Protein AF-A0A923ZAQ1-F1 (afdb_monomer)

Structure (mmCIF, N/CA/C/O backbone):
data_AF-A0A923ZAQ1-F1
#
_entry.id   AF-A0A923ZAQ1-F1
#
loop_
_atom_site.group_PDB
_atom_site.id
_atom_site.type_symbol
_atom_site.label_atom_id
_atom_site.label_alt_id
_atom_site.label_comp_id
_atom_site.label_asym_id
_atom_site.label_entity_id
_atom_site.label_seq_id
_atom_site.pdbx_PDB_ins_code
_atom_site.Cartn_x
_atom_site.Cartn_y
_atom_site.Cartn_z
_atom_site.occupancy
_atom_site.B_iso_or_equiv
_atom_site.auth_seq_id
_atom_site.auth_comp_id
_atom_site.auth_asym_id
_atom_site.auth_atom_id
_atom_site.pdbx_PDB_model_num
ATOM 1 N N . MET A 1 1 ? -21.247 -8.777 24.703 1.00 36.66 1 MET A N 1
ATOM 2 C CA . MET A 1 1 ? -22.700 -8.586 24.484 1.00 36.66 1 MET A CA 1
ATOM 3 C C . MET A 1 1 ? -23.030 -9.075 23.082 1.00 36.66 1 MET A C 1
ATOM 5 O O . MET A 1 1 ? -22.361 -8.649 22.155 1.00 36.66 1 MET A O 1
ATOM 9 N N . LYS A 1 2 ? -23.971 -10.016 22.926 1.00 30.17 2 LYS A N 1
ATOM 10 C CA . LYS A 1 2 ? -24.411 -10.539 21.620 1.00 30.17 2 LYS A CA 1
ATOM 11 C C . LYS A 1 2 ? -25.678 -9.791 21.199 1.00 30.17 2 LYS A C 1
ATOM 13 O O . LYS A 1 2 ? -26.702 -9.941 21.861 1.00 30.17 2 LYS A O 1
ATOM 18 N N . CYS A 1 3 ? -25.621 -9.007 20.126 1.00 29.53 3 CYS A N 1
ATOM 19 C CA . CYS A 1 3 ? -26.829 -8.465 19.507 1.00 29.53 3 CYS A CA 1
ATOM 20 C C . CYS A 1 3 ? -27.559 -9.604 18.790 1.00 29.53 3 CYS A C 1
ATOM 22 O O . CYS A 1 3 ? -27.061 -10.152 17.812 1.00 29.53 3 CYS A O 1
ATOM 24 N N . THR A 1 4 ? -28.724 -9.978 19.313 1.00 35.50 4 THR A N 1
ATOM 25 C CA . THR A 1 4 ? -29.637 -10.935 18.680 1.00 35.50 4 THR A CA 1
ATOM 26 C C . THR A 1 4 ? -30.833 -10.128 18.192 1.00 35.50 4 THR A C 1
ATOM 28 O O . THR A 1 4 ? -31.486 -9.472 19.000 1.00 35.50 4 THR A O 1
ATOM 31 N N . ILE A 1 5 ? -31.095 -10.124 16.885 1.00 38.38 5 ILE A N 1
ATOM 32 C CA . ILE A 1 5 ? -32.246 -9.430 16.296 1.00 38.38 5 ILE A CA 1
ATOM 33 C C . ILE A 1 5 ? -33.401 -10.435 16.225 1.00 38.38 5 ILE A C 1
ATOM 35 O O . ILE A 1 5 ? -33.365 -11.362 15.420 1.00 38.38 5 ILE A O 1
ATOM 39 N N . ASN A 1 6 ? -34.413 -10.260 17.078 1.00 36.91 6 ASN A N 1
ATOM 40 C CA . ASN A 1 6 ? -35.697 -10.954 16.966 1.00 36.91 6 ASN A CA 1
ATOM 41 C C . ASN A 1 6 ? -36.639 -10.107 16.106 1.00 36.91 6 ASN A C 1
ATOM 43 O O . ASN A 1 6 ? -37.021 -9.009 16.506 1.00 36.91 6 ASN A O 1
ATOM 47 N N . ASN A 1 7 ? -37.044 -10.632 14.950 1.00 38.16 7 ASN A N 1
ATOM 48 C CA . ASN A 1 7 ? -38.114 -10.047 14.149 1.00 38.16 7 ASN A CA 1
ATOM 49 C C . ASN A 1 7 ? -39.462 -10.592 14.628 1.00 38.16 7 ASN A C 1
ATOM 51 O O . ASN A 1 7 ? -39.717 -11.793 14.569 1.00 38.16 7 ASN A O 1
ATOM 55 N N . SER A 1 8 ? -40.339 -9.703 15.086 1.00 43.19 8 SER A N 1
ATOM 56 C CA . SER A 1 8 ? -41.758 -9.981 15.298 1.00 43.19 8 SER A CA 1
ATOM 57 C C . SER A 1 8 ? -42.572 -8.920 14.567 1.00 43.19 8 SER A C 1
ATOM 59 O O . SER A 1 8 ? -42.403 -7.722 14.770 1.00 43.19 8 SER A O 1
ATOM 61 N N . THR A 1 9 ? -43.409 -9.395 13.656 1.00 52.44 9 THR A N 1
ATOM 62 C CA . THR A 1 9 ? -44.350 -8.651 12.821 1.00 52.44 9 THR A CA 1
ATOM 63 C C . THR A 1 9 ? -45.508 -8.103 13.653 1.00 52.44 9 THR A C 1
ATOM 65 O O . THR A 1 9 ? -46.138 -8.884 14.357 1.00 52.44 9 THR A O 1
ATOM 68 N N . GLN A 1 10 ? -45.846 -6.813 13.495 1.00 42.91 10 GLN A N 1
ATOM 69 C CA . GLN A 1 10 ? -47.220 -6.304 13.299 1.00 42.91 10 GLN A CA 1
ATOM 70 C C . GLN A 1 10 ? -47.266 -4.766 13.133 1.00 42.91 10 GLN A C 1
ATOM 72 O O . GLN A 1 10 ? -46.826 -4.026 13.999 1.00 42.91 10 GLN A O 1
ATOM 77 N N . GLY A 1 11 ? -47.835 -4.320 12.004 1.00 40.84 11 GLY A N 1
ATOM 78 C CA . GLY A 1 11 ? -49.025 -3.454 11.947 1.00 40.84 11 GLY A CA 1
ATOM 79 C C . GLY A 1 11 ? -49.000 -1.983 12.408 1.00 40.84 11 GLY A C 1
ATOM 80 O O . GLY A 1 11 ? -49.057 -1.705 13.595 1.00 40.84 11 GLY A O 1
ATOM 81 N N . LEU A 1 12 ? -49.223 -1.110 11.412 1.00 39.28 12 LEU A N 1
ATOM 82 C CA . LEU A 1 12 ? -49.929 0.190 11.408 1.00 39.28 12 LEU A CA 1
ATOM 83 C C . LEU A 1 12 ? -49.178 1.527 11.614 1.00 39.28 12 LEU A C 1
ATOM 85 O O . LEU A 1 12 ? -48.396 1.734 12.531 1.00 39.28 12 LEU A O 1
ATOM 89 N N . LEU A 1 13 ? -49.539 2.436 10.693 1.00 48.09 13 LEU A N 1
ATOM 90 C CA . LEU A 1 13 ? -49.162 3.833 10.460 1.00 48.09 13 LEU A CA 1
ATOM 91 C C . LEU A 1 13 ? -48.831 4.681 11.703 1.00 48.09 13 LEU A C 1
ATOM 93 O O . LEU A 1 13 ? -49.687 4.900 12.558 1.00 48.09 13 LEU A O 1
ATOM 97 N N . ALA A 1 14 ? -47.668 5.337 11.667 1.00 39.44 14 ALA A N 1
ATOM 98 C CA . ALA A 1 14 ? -47.405 6.585 12.382 1.00 39.44 14 ALA A CA 1
ATOM 99 C C . ALA A 1 14 ? -46.383 7.437 11.606 1.00 39.44 14 ALA A C 1
ATOM 101 O O . ALA A 1 14 ? -45.501 6.907 10.933 1.00 39.44 14 ALA A O 1
ATOM 102 N N . LEU A 1 15 ? -46.566 8.758 11.675 1.00 40.41 15 LEU A N 1
ATOM 103 C CA . LEU A 1 15 ? -45.804 9.813 11.006 1.00 40.41 15 LEU A CA 1
ATOM 104 C C . LEU A 1 15 ? -44.289 9.546 10.951 1.00 40.41 15 LEU A C 1
ATOM 106 O O . LEU A 1 15 ? -43.650 9.311 11.975 1.00 40.41 15 LEU A O 1
ATOM 110 N N . LEU A 1 16 ? -43.712 9.697 9.756 1.00 37.41 16 LEU A N 1
ATOM 111 C CA . LEU A 1 16 ? -42.269 9.679 9.505 1.00 37.41 16 LEU A CA 1
ATOM 112 C C . LEU A 1 16 ? -41.600 10.936 10.090 1.00 37.41 16 LEU A C 1
ATOM 114 O O . LEU A 1 16 ? -41.231 11.860 9.370 1.00 37.41 16 LEU A O 1
ATOM 118 N N . PHE A 1 17 ? -41.401 10.958 11.408 1.00 41.88 17 PHE A N 1
ATOM 119 C CA . PHE A 1 17 ? -40.200 11.573 11.962 1.00 41.88 17 PHE A CA 1
ATOM 120 C C . PHE A 1 17 ? -39.044 10.646 11.588 1.00 41.88 17 PHE A C 1
ATOM 122 O O . PHE A 1 17 ? -38.862 9.589 12.191 1.00 41.88 17 PHE A O 1
ATOM 129 N N . VAL A 1 18 ? -38.277 11.014 10.561 1.00 42.03 18 VAL A N 1
ATOM 130 C CA . VAL A 1 18 ? -36.981 10.386 10.291 1.00 42.03 18 VAL A CA 1
ATOM 131 C C . VAL A 1 18 ? -36.030 10.858 11.390 1.00 42.03 18 VAL A C 1
ATOM 133 O O . VAL A 1 18 ? -35.207 11.748 11.198 1.00 42.03 18 VAL A O 1
ATOM 136 N N . CYS A 1 19 ? -36.168 10.294 12.589 1.00 36.31 19 CYS A N 1
ATOM 137 C CA . CYS A 1 19 ? -35.036 10.205 13.488 1.00 36.31 19 CYS A CA 1
ATOM 138 C C . CYS A 1 19 ? -34.033 9.323 12.754 1.00 36.31 19 CYS A C 1
ATOM 140 O O . CYS A 1 19 ? -34.276 8.130 12.571 1.00 36.31 19 CYS A O 1
ATOM 142 N N . ALA A 1 20 ? -32.943 9.924 12.277 1.00 40.12 20 ALA A N 1
ATOM 143 C CA . ALA A 1 20 ? -31.759 9.170 11.921 1.00 40.12 20 ALA A CA 1
ATOM 144 C C . ALA A 1 20 ? -31.413 8.335 13.154 1.00 40.12 20 ALA A C 1
ATOM 146 O O . ALA A 1 20 ? -30.948 8.856 14.168 1.00 40.12 20 ALA A O 1
ATOM 147 N N . VAL A 1 21 ? -31.753 7.049 13.108 1.00 41.97 21 VAL A N 1
ATOM 148 C CA . VAL A 1 21 ? -31.252 6.079 14.063 1.00 41.97 21 VAL A CA 1
ATOM 149 C C . VAL A 1 21 ? -29.768 6.033 13.757 1.00 41.97 21 VAL A C 1
ATOM 151 O O . VAL A 1 21 ? -29.346 5.363 12.817 1.00 41.97 21 VAL A O 1
ATOM 154 N N . SER A 1 22 ? -28.988 6.831 14.484 1.00 41.50 22 SER A N 1
ATOM 155 C CA . SER A 1 22 ? -27.551 6.651 14.571 1.00 41.50 22 SER A CA 1
ATOM 156 C C . SER A 1 22 ? -27.373 5.242 15.110 1.00 41.50 22 SER A C 1
ATOM 158 O O . SER A 1 22 ? -27.493 5.009 16.314 1.00 41.50 22 SER A O 1
ATOM 160 N N . ALA A 1 23 ? -27.205 4.275 14.205 1.00 43.12 23 ALA A N 1
ATOM 161 C CA . ALA A 1 23 ? -26.739 2.959 14.583 1.00 43.12 23 ALA A CA 1
ATOM 162 C C . ALA A 1 23 ? -25.500 3.205 15.450 1.00 43.12 23 ALA A C 1
ATOM 164 O O . ALA A 1 23 ? -24.663 4.024 15.052 1.00 43.12 23 ALA A O 1
ATOM 165 N N . PRO A 1 24 ? -25.401 2.610 16.651 1.00 45.78 24 PRO A N 1
ATOM 166 C CA . PRO A 1 24 ? -24.186 2.740 17.430 1.00 45.78 24 PRO A CA 1
ATOM 167 C C . PRO A 1 24 ? -23.058 2.270 16.520 1.00 45.78 24 PRO A C 1
ATOM 169 O O . PRO A 1 24 ? -23.054 1.112 16.100 1.00 45.78 24 PRO A O 1
ATOM 172 N N . ALA A 1 25 ? -22.169 3.190 16.142 1.00 55.03 25 ALA A N 1
ATOM 173 C CA . ALA A 1 25 ? -20.954 2.825 15.447 1.00 55.03 25 ALA A CA 1
ATOM 174 C C . ALA A 1 25 ? -20.265 1.824 16.374 1.00 55.03 25 ALA A C 1
ATOM 176 O O . ALA A 1 25 ? -19.914 2.162 17.507 1.00 55.03 25 ALA A O 1
ATOM 177 N N . CYS A 1 26 ? -20.214 0.555 15.965 1.00 62.22 26 CYS A N 1
ATOM 178 C CA . CYS A 1 26 ? -19.426 -0.422 16.691 1.00 62.22 26 CYS A CA 1
ATOM 179 C C . CYS A 1 26 ? -18.006 0.132 16.723 1.00 62.22 26 CYS A C 1
ATOM 181 O O . CYS A 1 26 ? -17.431 0.375 15.665 1.00 62.22 26 CYS A O 1
ATOM 183 N N . ALA A 1 27 ? -17.492 0.386 17.926 1.00 82.44 27 ALA A N 1
ATOM 184 C CA . ALA A 1 27 ? -16.128 0.854 18.094 1.00 82.44 27 ALA A CA 1
ATOM 185 C C . ALA A 1 27 ? -15.185 -0.127 17.386 1.00 82.44 27 ALA A C 1
ATOM 187 O O . ALA A 1 27 ? -15.318 -1.342 17.567 1.00 82.44 27 ALA A O 1
ATOM 188 N N . LEU A 1 28 ? -14.272 0.397 16.568 1.00 91.88 28 LEU A N 1
ATOM 189 C CA . LEU A 1 28 ? -13.294 -0.430 15.872 1.00 91.88 28 LEU A CA 1
ATOM 190 C C . LEU A 1 28 ? -12.401 -1.146 16.893 1.00 91.88 28 LEU A C 1
ATOM 192 O O . LEU A 1 28 ? -11.914 -0.533 17.845 1.00 91.88 28 LEU A O 1
ATOM 196 N N . GLU A 1 29 ? -12.137 -2.436 16.678 1.00 95.06 29 GLU A N 1
ATOM 197 C CA . GLU A 1 29 ? -11.188 -3.195 17.499 1.00 95.06 29 GLU A CA 1
ATOM 198 C C . GLU A 1 29 ? -9.871 -3.333 16.735 1.00 95.06 29 GLU A C 1
ATOM 200 O O . GLU A 1 29 ? -9.580 -4.362 16.117 1.00 95.06 29 GLU A O 1
ATOM 205 N N . LEU A 1 30 ? -9.101 -2.242 16.732 1.00 96.06 30 LEU A N 1
ATOM 206 C CA . LEU A 1 30 ? -7.879 -2.121 15.945 1.00 96.06 30 LEU A CA 1
ATOM 207 C C . LEU A 1 30 ? -6.680 -2.795 16.614 1.00 96.06 30 LEU A C 1
ATOM 209 O O . LEU A 1 30 ? -6.448 -2.674 17.819 1.00 96.06 30 LEU A O 1
ATOM 213 N N . SER A 1 31 ? -5.882 -3.482 15.800 1.00 94.38 31 SER A N 1
ATOM 214 C CA . SER A 1 31 ? -4.663 -4.157 16.233 1.00 94.38 31 SER A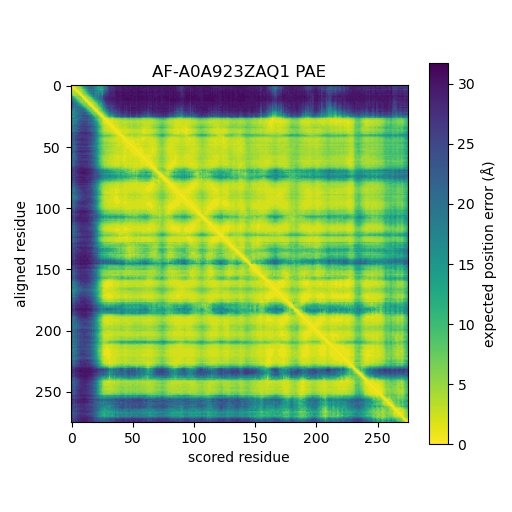 CA 1
ATOM 215 C C . SER A 1 31 ? -3.605 -4.200 15.134 1.00 94.38 31 SER A C 1
ATOM 217 O O . SER A 1 31 ? -3.911 -4.271 13.943 1.00 94.38 31 SER A O 1
ATOM 219 N N . LYS A 1 32 ? -2.337 -4.241 15.556 1.00 92.62 32 LYS A N 1
ATOM 220 C CA . LYS A 1 32 ? -1.179 -4.547 14.698 1.00 92.62 32 LYS A CA 1
ATOM 221 C C . LYS A 1 32 ? -1.017 -6.049 14.429 1.00 92.62 32 LYS A C 1
ATOM 223 O O . LYS A 1 32 ? -0.156 -6.452 13.658 1.00 92.62 32 LYS A O 1
ATOM 228 N N . GLN A 1 33 ? -1.814 -6.900 15.074 1.00 90.19 33 GLN A N 1
ATOM 229 C CA . GLN A 1 33 ? -1.762 -8.347 14.866 1.00 90.19 33 GLN A CA 1
ATOM 230 C C . GLN A 1 33 ? -2.487 -8.724 13.571 1.00 90.19 33 GLN A C 1
ATOM 232 O O . GLN A 1 33 ? -3.696 -8.975 13.553 1.00 90.19 33 GLN A O 1
ATOM 237 N N . VAL A 1 34 ? -1.724 -8.764 12.481 1.00 89.75 34 VAL A N 1
ATOM 238 C CA . VAL A 1 34 ? -2.194 -9.236 11.177 1.00 89.75 34 VAL A CA 1
ATOM 239 C C . VAL A 1 34 ? -2.046 -10.764 11.113 1.00 89.75 34 VAL A C 1
ATOM 241 O O . VAL A 1 34 ? -0.955 -11.272 11.383 1.00 89.75 34 VAL A O 1
ATOM 244 N N . PRO A 1 35 ? -3.114 -11.521 10.794 1.00 88.62 35 PRO A N 1
ATOM 245 C CA . PRO A 1 35 ? -3.048 -12.971 10.704 1.00 88.62 35 PRO A CA 1
ATOM 246 C C . PRO A 1 35 ? -2.049 -13.428 9.643 1.00 88.62 35 PRO A C 1
ATOM 248 O O . PRO A 1 35 ? -1.893 -12.806 8.593 1.00 88.62 35 PRO A O 1
ATOM 251 N N . ALA A 1 36 ? -1.390 -14.554 9.908 1.00 90.25 36 ALA A N 1
ATOM 252 C CA . ALA A 1 36 ? -0.635 -15.239 8.873 1.00 90.25 36 ALA A CA 1
ATOM 253 C C . ALA A 1 36 ? -1.588 -15.809 7.815 1.00 90.25 36 ALA A C 1
ATOM 255 O O . ALA A 1 36 ? -2.689 -16.258 8.129 1.00 90.25 36 ALA A O 1
ATOM 256 N N . CYS A 1 37 ? -1.112 -15.855 6.578 1.00 94.00 37 CYS A N 1
ATOM 257 C CA . CYS A 1 37 ? -1.840 -16.376 5.432 1.00 94.00 37 CYS A CA 1
ATOM 258 C C . CYS A 1 37 ? -1.053 -17.496 4.751 1.00 94.00 37 CYS A C 1
ATOM 260 O O . CYS A 1 37 ? 0.153 -17.670 4.972 1.00 94.00 37 CYS A O 1
ATOM 262 N N . VAL A 1 38 ? -1.736 -18.257 3.900 1.00 94.44 38 VAL A N 1
ATOM 263 C CA . VAL A 1 38 ? -1.142 -19.345 3.125 1.00 94.44 38 VAL A CA 1
ATOM 264 C C . VAL A 1 38 ? -1.037 -18.936 1.662 1.00 94.44 38 VAL A C 1
ATOM 266 O O . VAL A 1 38 ? -2.014 -18.546 1.030 1.00 94.44 38 VAL A O 1
ATOM 269 N N . MET A 1 39 ? 0.158 -19.066 1.090 1.00 94.19 39 MET A N 1
ATOM 270 C CA . MET A 1 39 ? 0.365 -18.793 -0.331 1.00 94.19 39 MET A CA 1
ATOM 271 C C . MET A 1 39 ? -0.469 -19.724 -1.227 1.00 94.19 39 MET A C 1
ATOM 273 O O . MET A 1 39 ? -0.596 -20.916 -0.915 1.00 94.19 39 MET A O 1
ATOM 277 N N . PRO A 1 40 ? -0.953 -19.239 -2.386 1.00 91.56 40 PRO A N 1
ATOM 278 C CA . PRO A 1 40 ? -1.478 -20.089 -3.448 1.00 91.56 40 PRO A CA 1
ATOM 279 C C . PRO A 1 40 ? -0.552 -21.270 -3.769 1.00 91.56 40 PRO A C 1
ATOM 281 O O . PRO A 1 40 ? 0.666 -21.122 -3.880 1.00 91.56 40 PRO A O 1
ATOM 284 N N . ARG A 1 41 ? -1.128 -22.465 -3.957 1.00 87.94 41 ARG A N 1
ATOM 285 C CA . ARG A 1 41 ? -0.353 -23.702 -4.191 1.00 87.94 41 ARG A CA 1
ATOM 286 C C . ARG A 1 41 ? 0.368 -23.734 -5.539 1.00 87.94 41 ARG A C 1
ATOM 288 O O . ARG A 1 41 ? 1.280 -24.534 -5.715 1.00 87.94 41 ARG A O 1
ATOM 295 N N . THR A 1 42 ? -0.063 -22.915 -6.492 1.00 87.56 42 THR A N 1
ATOM 296 C CA . THR A 1 42 ? 0.464 -22.910 -7.861 1.00 87.56 42 THR A CA 1
ATOM 297 C C . THR A 1 42 ? 1.839 -22.256 -7.951 1.00 87.56 42 THR A C 1
ATOM 299 O O . THR A 1 42 ? 2.709 -22.763 -8.653 1.00 87.56 42 THR A O 1
ATOM 302 N N . SER A 1 43 ? 2.048 -21.128 -7.265 1.00 92.19 43 SER A N 1
ATOM 303 C CA . SER A 1 43 ? 3.307 -20.379 -7.283 1.00 92.19 43 SER A CA 1
ATOM 304 C C . SER A 1 43 ? 3.348 -19.323 -6.176 1.00 92.19 43 SER A C 1
ATOM 306 O O . SER A 1 43 ? 2.323 -18.747 -5.823 1.00 92.19 43 SER A O 1
ATOM 308 N N . VAL A 1 44 ? 4.554 -19.013 -5.683 1.00 94.25 44 VAL A N 1
ATOM 309 C CA . VAL A 1 44 ? 4.779 -17.931 -4.703 1.00 94.25 44 VAL A CA 1
ATOM 310 C C . VAL A 1 44 ? 4.538 -16.553 -5.324 1.00 94.25 44 VAL A C 1
ATOM 312 O O . VAL A 1 44 ? 4.013 -15.669 -4.665 1.00 94.25 44 VAL A O 1
ATOM 315 N N . LEU A 1 45 ? 4.899 -16.359 -6.592 1.00 94.06 45 LEU A N 1
ATOM 316 C CA . LEU A 1 45 ? 4.699 -15.095 -7.301 1.00 94.06 45 LEU A CA 1
ATOM 317 C C . LEU A 1 45 ? 3.867 -15.296 -8.577 1.00 94.06 45 LEU A C 1
ATOM 319 O O . LEU A 1 45 ? 3.882 -16.404 -9.142 1.00 94.06 45 LEU A O 1
ATOM 323 N N . PRO A 1 46 ? 3.187 -14.240 -9.059 1.00 92.94 46 PRO A N 1
ATOM 324 C CA . PRO A 1 46 ? 2.542 -14.219 -10.369 1.00 92.94 46 PRO A CA 1
ATOM 325 C C . PRO A 1 46 ? 3.516 -14.545 -11.517 1.00 92.94 46 PRO A C 1
ATOM 327 O O . PRO A 1 46 ? 4.725 -14.329 -11.415 1.00 92.94 46 PRO A O 1
ATOM 330 N N . ALA A 1 47 ? 2.996 -15.100 -12.617 1.00 91.44 47 ALA A N 1
ATOM 331 C CA . ALA A 1 47 ? 3.811 -15.678 -13.694 1.00 91.44 47 ALA A CA 1
ATOM 332 C C . ALA A 1 47 ? 4.726 -14.664 -14.409 1.00 91.44 47 ALA A C 1
ATOM 334 O O . ALA A 1 47 ? 5.837 -15.017 -14.804 1.00 91.44 47 ALA A O 1
ATOM 335 N N . ASN A 1 48 ? 4.307 -13.400 -14.525 1.00 89.88 48 ASN A N 1
ATOM 336 C CA . ASN A 1 48 ? 5.107 -12.317 -15.112 1.00 89.88 48 ASN A CA 1
ATOM 337 C C . ASN A 1 48 ? 6.431 -12.076 -14.369 1.00 89.88 48 ASN A C 1
ATOM 339 O O . ASN A 1 48 ? 7.386 -11.580 -14.962 1.00 89.88 48 ASN A O 1
ATOM 343 N N . TYR A 1 49 ? 6.539 -12.497 -13.106 1.00 91.88 49 TYR A N 1
ATOM 344 C CA . TYR A 1 49 ? 7.774 -12.381 -12.338 1.00 91.88 49 TYR A CA 1
ATOM 345 C C . TYR A 1 49 ? 8.759 -13.537 -12.545 1.00 91.88 49 TYR A C 1
ATOM 347 O O . TYR A 1 49 ? 9.926 -13.422 -12.177 1.00 91.88 49 TYR A O 1
ATOM 355 N N . HIS A 1 50 ? 8.352 -14.661 -13.144 1.00 90.69 50 HIS A N 1
ATOM 356 C CA . HIS A 1 50 ? 9.180 -15.881 -13.176 1.00 90.69 50 HIS A CA 1
ATOM 357 C C . HIS A 1 50 ? 10.444 -15.744 -14.034 1.00 90.69 50 HIS A C 1
ATOM 359 O O . HIS A 1 50 ? 11.379 -16.538 -13.900 1.00 90.69 50 HIS A O 1
ATOM 365 N N . GLN A 1 51 ? 10.512 -14.718 -14.881 1.00 90.12 51 GLN A N 1
ATOM 366 C CA . GLN A 1 51 ? 11.702 -14.388 -15.659 1.00 90.12 51 GLN A CA 1
ATOM 367 C C . GLN A 1 51 ? 12.842 -13.800 -14.812 1.00 90.12 51 GLN A C 1
ATOM 369 O O . GLN A 1 51 ? 14.011 -13.963 -15.166 1.00 90.12 51 GLN A O 1
ATOM 374 N N . TYR A 1 52 ? 12.545 -13.195 -13.657 1.00 90.81 52 TYR A N 1
ATOM 375 C CA . TYR A 1 52 ? 13.558 -12.521 -12.848 1.00 90.81 52 TYR A CA 1
ATOM 376 C C . TYR A 1 52 ? 14.277 -13.474 -11.890 1.00 90.81 52 TYR A C 1
ATOM 378 O O . TYR A 1 52 ? 13.674 -14.263 -11.161 1.00 90.81 52 TYR A O 1
ATOM 386 N N . ALA A 1 53 ? 15.605 -13.358 -11.828 1.00 91.25 53 ALA A N 1
ATOM 387 C CA . ALA A 1 53 ? 16.431 -14.192 -10.956 1.00 91.25 53 ALA A CA 1
ATOM 388 C C . ALA A 1 53 ? 16.122 -14.006 -9.458 1.00 91.25 53 ALA A C 1
ATOM 390 O O . ALA A 1 53 ? 16.287 -14.949 -8.685 1.00 91.25 53 ALA A O 1
ATOM 391 N N . TRP A 1 54 ? 15.685 -12.811 -9.043 1.00 90.88 54 TRP A N 1
ATOM 392 C CA . TRP A 1 54 ? 15.280 -12.550 -7.659 1.00 90.88 54 TRP A CA 1
ATOM 393 C C . TRP A 1 54 ? 13.955 -13.244 -7.322 1.00 90.88 54 TRP A C 1
ATOM 395 O O . TRP A 1 54 ? 13.853 -13.885 -6.282 1.00 90.88 54 TRP A O 1
ATOM 405 N N . ALA A 1 55 ? 12.986 -13.219 -8.240 1.00 92.19 55 ALA A N 1
ATOM 406 C CA . ALA A 1 55 ? 11.674 -13.829 -8.049 1.00 92.19 55 ALA A CA 1
ATOM 407 C C . ALA A 1 55 ? 11.763 -15.355 -7.913 1.00 92.19 55 ALA A C 1
ATOM 409 O O . ALA A 1 55 ? 11.054 -15.952 -7.110 1.00 92.19 55 ALA A O 1
ATOM 410 N N . LYS A 1 56 ? 12.706 -15.994 -8.616 1.00 91.62 56 LYS A N 1
ATOM 411 C CA . LYS A 1 56 ? 12.988 -17.437 -8.480 1.00 91.62 56 LYS A CA 1
ATOM 412 C C . LYS A 1 56 ? 13.479 -17.845 -7.084 1.00 91.62 56 LYS A C 1
ATOM 414 O O . LYS A 1 56 ? 13.466 -19.030 -6.768 1.00 91.62 56 LYS A O 1
ATOM 419 N N . LYS A 1 57 ? 13.944 -16.894 -6.265 1.00 93.56 57 LYS A N 1
ATOM 420 C CA . LYS A 1 57 ? 14.398 -17.138 -4.886 1.00 93.56 57 LYS A CA 1
ATOM 421 C C . LYS A 1 57 ? 13.303 -16.905 -3.843 1.00 93.56 57 LYS A C 1
ATOM 423 O O . LYS A 1 57 ? 13.536 -17.235 -2.682 1.00 93.56 57 LYS A O 1
ATOM 428 N N . ALA A 1 58 ? 12.156 -16.356 -4.249 1.00 93.94 58 ALA A N 1
ATOM 429 C CA . ALA A 1 58 ? 11.030 -16.078 -3.371 1.00 93.94 58 ALA A CA 1
ATOM 430 C C . ALA A 1 58 ? 10.487 -17.363 -2.739 1.00 93.94 58 ALA A C 1
ATOM 432 O O . ALA A 1 58 ? 10.291 -18.378 -3.413 1.00 93.94 58 ALA A O 1
ATOM 433 N N . ARG A 1 59 ? 10.208 -17.308 -1.441 1.00 94.12 59 ARG A N 1
ATOM 434 C CA . ARG A 1 59 ? 9.667 -18.417 -0.655 1.00 94.12 59 ARG A CA 1
ATOM 435 C C . ARG A 1 59 ? 8.303 -18.049 -0.104 1.00 94.12 59 ARG A C 1
ATOM 437 O O . ARG A 1 59 ? 8.025 -16.894 0.192 1.00 94.12 59 ARG A O 1
ATOM 444 N N . ALA A 1 60 ? 7.474 -19.059 0.141 1.00 92.62 60 ALA A N 1
ATOM 445 C CA . ALA A 1 60 ? 6.151 -18.842 0.720 1.00 92.62 60 ALA A CA 1
ATOM 446 C C . ALA A 1 60 ? 6.189 -18.189 2.116 1.00 92.62 60 ALA A C 1
ATOM 448 O O . ALA A 1 60 ? 5.244 -17.520 2.532 1.00 92.62 60 ALA A O 1
ATOM 449 N N . THR A 1 61 ? 7.297 -18.361 2.837 1.00 91.38 61 THR A N 1
ATOM 450 C CA . THR A 1 61 ? 7.532 -17.761 4.153 1.00 91.38 61 THR A CA 1
ATOM 451 C C . THR A 1 61 ? 7.950 -16.299 4.086 1.00 91.38 61 THR A C 1
ATOM 453 O O . THR A 1 61 ? 7.848 -15.609 5.098 1.00 91.38 61 THR A O 1
ATOM 456 N N . ASP A 1 62 ? 8.397 -15.809 2.929 1.00 91.31 62 ASP A N 1
ATOM 457 C CA . ASP A 1 62 ? 8.933 -14.457 2.815 1.00 91.31 62 ASP A CA 1
ATOM 458 C C . ASP A 1 62 ? 7.792 -13.451 2.998 1.00 91.31 62 ASP A C 1
ATOM 460 O O . ASP A 1 62 ? 6.747 -13.584 2.355 1.00 91.31 62 ASP A O 1
ATOM 464 N N . PRO A 1 63 ? 7.914 -12.496 3.930 1.00 89.31 63 PRO A N 1
ATOM 465 C CA . PRO A 1 63 ? 6.891 -11.472 4.134 1.00 89.31 63 PRO A CA 1
ATOM 466 C C . PRO A 1 63 ? 6.949 -10.383 3.069 1.00 89.31 63 PRO A C 1
ATOM 468 O O . PRO A 1 63 ? 5.967 -9.694 2.825 1.00 89.31 63 PRO A O 1
ATOM 471 N N . VAL A 1 64 ? 8.116 -10.255 2.447 1.00 91.38 64 VAL A N 1
ATOM 472 C CA . VAL A 1 64 ? 8.426 -9.304 1.404 1.00 91.38 64 VAL A CA 1
ATOM 473 C C . VAL A 1 64 ? 9.355 -9.975 0.421 1.00 91.38 64 VAL A C 1
ATOM 475 O O . VAL A 1 64 ? 10.278 -10.693 0.812 1.00 91.38 64 VAL A O 1
ATOM 478 N N . VAL A 1 65 ? 9.137 -9.690 -0.854 1.00 92.50 65 VAL A N 1
ATOM 479 C CA . VAL A 1 65 ? 10.068 -10.037 -1.919 1.00 92.50 65 VAL A CA 1
ATOM 480 C C . VAL A 1 65 ? 10.347 -8.776 -2.718 1.00 92.50 65 VAL A C 1
ATOM 482 O O . VAL A 1 65 ? 9.431 -8.027 -3.043 1.00 92.50 65 VAL A O 1
ATOM 485 N N . SER A 1 66 ? 11.610 -8.520 -3.036 1.00 91.88 66 SER A N 1
ATOM 486 C CA . SER A 1 66 ? 11.982 -7.345 -3.815 1.00 91.88 66 SER A CA 1
ATOM 487 C C . SER A 1 66 ? 13.131 -7.620 -4.774 1.00 91.88 66 SER A C 1
ATOM 489 O O . SER A 1 66 ? 13.916 -8.559 -4.598 1.00 91.88 66 SER A O 1
ATOM 491 N N . GLY A 1 67 ? 13.224 -6.796 -5.813 1.00 90.75 67 GLY A N 1
ATOM 492 C CA . GLY A 1 67 ? 14.318 -6.859 -6.765 1.00 90.75 67 GLY A CA 1
ATOM 493 C C . GLY A 1 67 ? 14.121 -5.984 -7.994 1.00 90.75 67 GLY A C 1
ATOM 494 O O . GLY A 1 67 ? 13.068 -5.397 -8.220 1.00 90.75 67 GLY A O 1
ATOM 495 N N . LYS A 1 68 ? 15.174 -5.913 -8.808 1.00 89.25 68 LYS A N 1
ATOM 496 C CA . LYS A 1 68 ? 15.197 -5.128 -10.048 1.00 89.25 68 LYS A CA 1
ATOM 497 C C . LYS A 1 68 ? 14.330 -5.732 -11.159 1.00 89.25 68 LYS A C 1
ATOM 499 O O . LYS A 1 68 ? 14.304 -6.956 -11.320 1.00 89.25 68 LYS A O 1
ATOM 504 N N . ALA A 1 69 ? 13.701 -4.873 -11.950 1.00 85.75 69 ALA A N 1
ATOM 505 C CA . ALA A 1 69 ? 12.924 -5.212 -13.141 1.00 85.75 69 ALA A CA 1
ATOM 506 C C . ALA A 1 69 ? 13.625 -4.752 -14.438 1.00 85.75 69 ALA A C 1
ATOM 508 O O . ALA A 1 69 ? 14.853 -4.636 -14.475 1.00 85.75 69 ALA A O 1
ATOM 509 N N . ASP A 1 70 ? 12.847 -4.571 -15.510 1.00 76.62 70 ASP A N 1
ATOM 510 C CA . ASP A 1 70 ? 13.342 -4.391 -16.878 1.00 76.62 70 ASP A CA 1
ATOM 511 C C . ASP A 1 70 ? 13.706 -2.941 -17.214 1.00 76.62 70 ASP A C 1
ATOM 513 O O . ASP A 1 70 ? 14.665 -2.704 -17.952 1.00 76.62 70 ASP A O 1
ATOM 517 N N . VAL A 1 71 ? 12.944 -1.963 -16.708 1.00 73.38 71 VAL A N 1
ATOM 518 C CA . VAL A 1 71 ? 13.116 -0.560 -17.104 1.00 73.38 71 VAL A CA 1
ATOM 519 C C . VAL A 1 71 ? 14.380 0.017 -16.472 1.00 73.38 71 VAL A C 1
ATOM 521 O O . VAL A 1 71 ? 14.652 -0.178 -15.290 1.00 73.38 71 VAL A O 1
ATOM 524 N N . ARG A 1 72 ? 15.163 0.749 -17.268 1.00 78.75 72 ARG A N 1
ATOM 525 C CA . ARG A 1 72 ? 16.428 1.371 -16.862 1.00 78.75 72 ARG A CA 1
ATOM 526 C C . ARG A 1 72 ? 16.523 2.777 -17.443 1.00 78.75 72 ARG A C 1
ATOM 528 O O . ARG A 1 72 ? 16.060 3.011 -18.556 1.00 78.75 72 ARG A O 1
ATOM 535 N N . ILE A 1 73 ? 17.191 3.690 -16.743 1.00 70.69 73 ILE A N 1
ATOM 536 C CA . ILE A 1 73 ? 17.640 4.943 -17.364 1.00 70.69 73 ILE A CA 1
ATOM 537 C C . ILE A 1 73 ? 18.875 4.645 -18.222 1.00 70.69 73 ILE A C 1
ATOM 539 O O . ILE A 1 73 ? 19.883 4.144 -17.712 1.00 70.69 73 ILE A O 1
ATOM 543 N N . ASP A 1 74 ? 18.808 4.953 -19.517 1.00 74.00 74 ASP A N 1
ATOM 544 C CA . ASP A 1 74 ? 19.915 4.735 -20.451 1.00 74.00 74 ASP A CA 1
ATOM 545 C C . ASP A 1 74 ? 21.208 5.415 -19.997 1.00 74.00 74 ASP A C 1
ATOM 547 O O . ASP A 1 74 ? 21.215 6.554 -19.535 1.00 74.00 74 ASP A O 1
ATOM 551 N N . GLY A 1 75 ? 22.315 4.675 -20.096 1.00 70.81 75 GLY A N 1
ATOM 552 C CA . GLY A 1 75 ? 23.621 5.127 -19.614 1.00 70.81 75 GLY A CA 1
ATOM 553 C C . GLY A 1 75 ? 23.800 5.103 -18.089 1.00 70.81 75 GLY A C 1
ATOM 554 O O . GLY A 1 75 ? 24.857 5.509 -17.618 1.00 70.81 75 GLY A O 1
ATOM 555 N N . SER A 1 76 ? 22.824 4.612 -17.312 1.00 75.12 76 SER A N 1
ATOM 556 C CA . SER A 1 76 ? 22.915 4.502 -15.846 1.00 75.12 76 SER A CA 1
ATOM 557 C C . SER A 1 76 ? 22.842 3.053 -15.339 1.00 75.12 76 SER A C 1
ATOM 559 O O . SER A 1 76 ? 22.477 2.130 -16.070 1.00 75.12 76 SER A O 1
ATOM 561 N N . SER A 1 77 ? 23.148 2.858 -14.054 1.00 78.38 77 SER A N 1
ATOM 562 C CA . SER A 1 77 ? 22.902 1.614 -13.311 1.00 78.38 77 SER A CA 1
ATOM 563 C C . SER A 1 77 ? 21.546 1.589 -12.588 1.00 78.38 77 SER A C 1
ATOM 565 O O . SER A 1 77 ? 21.311 0.685 -11.786 1.00 78.38 77 SER A O 1
ATOM 567 N N . LEU A 1 78 ? 20.664 2.564 -12.839 1.00 79.81 78 LEU A N 1
ATOM 568 C CA . LEU A 1 78 ? 19.373 2.687 -12.163 1.00 79.81 78 LEU A CA 1
ATOM 569 C C . LEU A 1 78 ? 18.300 1.891 -12.898 1.00 79.81 78 LEU A C 1
ATOM 571 O O . LEU A 1 78 ? 18.002 2.164 -14.063 1.00 79.81 78 LEU A O 1
ATOM 575 N N . PHE A 1 79 ? 17.718 0.932 -12.185 1.00 84.75 79 PHE A N 1
ATOM 576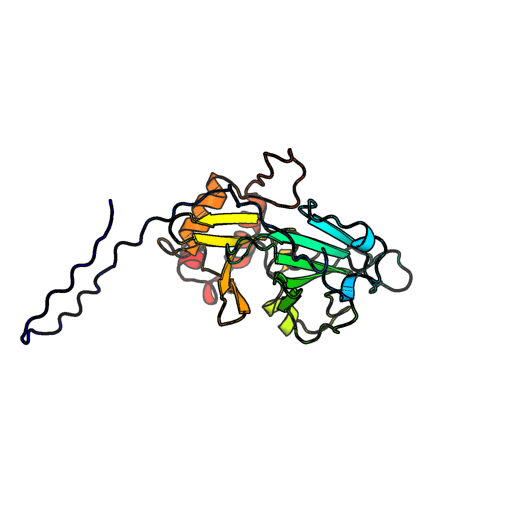 C CA . PHE A 1 79 ? 16.645 0.070 -12.663 1.00 84.75 79 PHE A CA 1
ATOM 577 C C . PHE A 1 79 ? 15.360 0.369 -11.908 1.00 84.75 79 PHE A C 1
ATOM 579 O O . PHE A 1 79 ? 15.393 0.768 -10.744 1.00 84.75 79 PHE A O 1
ATOM 586 N N . GLU A 1 80 ? 14.241 0.103 -12.561 1.00 87.62 80 GLU A N 1
ATOM 587 C CA . GLU A 1 80 ? 12.965 -0.082 -11.898 1.00 87.62 80 GLU A CA 1
ATOM 588 C C . GLU A 1 80 ? 13.102 -1.131 -10.794 1.00 87.62 80 GLU A C 1
ATOM 590 O O . GLU A 1 80 ? 13.692 -2.203 -10.986 1.00 87.62 80 GLU A O 1
ATOM 595 N N . TRP A 1 81 ? 12.563 -0.803 -9.626 1.00 89.38 81 TRP A N 1
ATOM 596 C CA . TRP A 1 81 ? 12.631 -1.642 -8.445 1.00 89.38 81 TRP A CA 1
ATOM 597 C C . TRP A 1 81 ? 11.239 -2.089 -8.030 1.00 89.38 81 TRP A C 1
ATOM 599 O O . TRP A 1 81 ? 10.342 -1.271 -7.857 1.00 89.38 81 TRP A O 1
ATOM 609 N N . GLN A 1 82 ? 11.076 -3.395 -7.852 1.00 90.44 82 GLN A N 1
ATOM 610 C CA . GLN A 1 82 ? 9.828 -4.024 -7.448 1.00 90.44 82 GLN A CA 1
ATOM 611 C C . GLN A 1 82 ? 9.915 -4.394 -5.975 1.00 90.44 82 GLN A C 1
ATOM 613 O O . GLN A 1 82 ? 10.905 -4.984 -5.533 1.00 90.44 82 GLN A O 1
ATOM 618 N N . HIS A 1 83 ? 8.868 -4.080 -5.228 1.00 91.19 83 HIS A N 1
ATOM 619 C CA . HIS A 1 83 ? 8.726 -4.431 -3.827 1.00 91.19 83 HIS A CA 1
ATOM 620 C C . HIS A 1 83 ? 7.330 -5.001 -3.592 1.00 91.19 83 HIS A C 1
ATOM 622 O O . HIS A 1 83 ? 6.346 -4.289 -3.729 1.00 91.19 83 HIS A O 1
ATOM 628 N N . ALA A 1 84 ? 7.234 -6.281 -3.252 1.00 92.31 84 ALA A N 1
ATOM 629 C CA . ALA A 1 84 ? 5.977 -6.967 -2.993 1.00 92.31 84 ALA A CA 1
ATOM 630 C C . ALA A 1 84 ? 5.845 -7.254 -1.497 1.00 92.31 84 ALA A C 1
ATOM 632 O O . ALA A 1 84 ? 6.661 -7.996 -0.949 1.00 92.31 84 ALA A O 1
ATOM 633 N N . ALA A 1 85 ? 4.817 -6.698 -0.856 1.00 92.75 85 ALA A N 1
ATOM 634 C CA . ALA A 1 85 ? 4.468 -6.967 0.535 1.00 92.75 85 ALA A CA 1
ATOM 635 C C . ALA A 1 85 ? 3.349 -8.011 0.619 1.00 92.75 85 ALA A C 1
ATOM 637 O O . ALA A 1 85 ? 2.323 -7.890 -0.058 1.00 92.75 85 ALA A O 1
ATOM 638 N N . LYS A 1 86 ? 3.566 -9.050 1.431 1.00 93.81 86 LYS A N 1
ATOM 639 C CA . LYS A 1 86 ? 2.622 -10.151 1.623 1.00 93.81 86 LYS A CA 1
ATOM 640 C C . LYS A 1 86 ? 1.546 -9.744 2.613 1.00 93.81 86 LYS A C 1
ATOM 642 O O . LYS A 1 86 ? 1.864 -9.299 3.716 1.00 93.81 86 LYS A O 1
ATOM 647 N N . VAL A 1 87 ? 0.293 -9.957 2.246 1.00 94.19 87 VAL A N 1
ATOM 648 C CA . VAL A 1 87 ? -0.864 -9.579 3.058 1.00 94.19 87 VAL A CA 1
ATOM 649 C C . VAL A 1 87 ? -2.019 -10.541 2.809 1.00 94.19 87 VAL A C 1
ATOM 651 O O . VAL A 1 87 ? -2.007 -11.240 1.813 1.00 94.19 87 VAL A O 1
ATOM 654 N N . ASP A 1 88 ? -3.002 -10.596 3.695 1.00 94.44 88 ASP A N 1
ATOM 655 C CA . ASP A 1 88 ? -4.307 -11.208 3.426 1.00 94.44 88 ASP A CA 1
ATOM 656 C C . ASP A 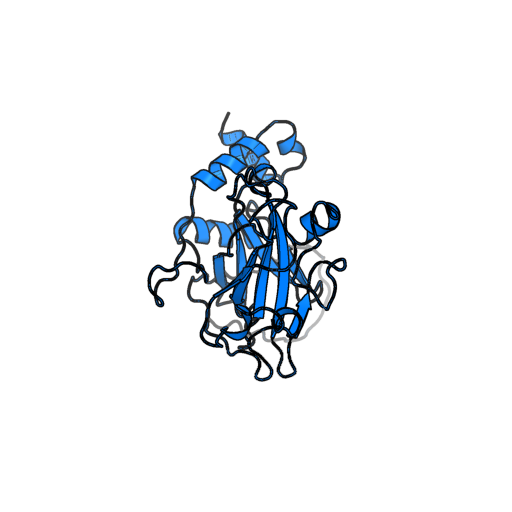1 88 ? -5.333 -10.078 3.446 1.00 94.44 88 ASP A C 1
ATOM 658 O O . ASP A 1 88 ? -5.737 -9.604 4.511 1.00 94.44 88 ASP A O 1
ATOM 662 N N . LEU A 1 89 ? -5.611 -9.522 2.268 1.00 94.00 89 LEU A N 1
ATOM 663 C CA . LEU A 1 89 ? -6.292 -8.238 2.142 1.00 94.00 89 LEU A CA 1
ATOM 664 C C . LEU A 1 89 ? -7.791 -8.361 2.439 1.00 94.00 89 LEU A C 1
ATOM 666 O O . LEU A 1 89 ? -8.408 -7.417 2.936 1.00 94.00 89 LEU A O 1
ATOM 670 N N . ASN A 1 90 ? -8.367 -9.522 2.138 1.00 92.00 90 ASN A N 1
ATOM 671 C CA . ASN A 1 90 ? -9.772 -9.855 2.359 1.00 92.00 90 ASN A CA 1
ATOM 672 C C . ASN A 1 90 ? -10.000 -10.791 3.563 1.00 92.00 90 ASN A C 1
ATOM 674 O O . ASN A 1 90 ? -11.152 -11.125 3.838 1.00 92.00 90 ASN A O 1
ATOM 678 N N . LEU A 1 91 ? -8.940 -11.163 4.289 1.00 92.62 91 LEU A N 1
ATOM 679 C CA . LEU A 1 91 ? -8.960 -12.036 5.467 1.00 92.62 91 LEU A CA 1
ATOM 680 C C . LEU A 1 91 ? -9.571 -13.419 5.188 1.00 92.62 91 LEU A C 1
ATOM 682 O O . LEU A 1 91 ? -10.278 -13.980 6.030 1.00 92.62 91 LEU A O 1
ATOM 686 N N . ASP A 1 92 ? -9.303 -13.974 4.002 1.00 92.81 92 ASP A N 1
ATOM 687 C CA . ASP A 1 92 ? -9.795 -15.292 3.583 1.00 92.81 92 ASP A CA 1
ATOM 688 C C . ASP A 1 92 ? -8.811 -16.448 3.869 1.00 92.81 92 ASP A C 1
ATOM 690 O O . ASP A 1 92 ? -9.123 -17.625 3.640 1.00 92.81 92 ASP A O 1
ATOM 694 N N . GLY A 1 93 ? -7.642 -16.125 4.427 1.00 93.62 93 GLY A N 1
ATOM 695 C CA . GLY A 1 93 ? -6.566 -17.048 4.764 1.00 93.62 93 GLY A CA 1
ATOM 696 C C . GLY A 1 93 ? -5.583 -17.310 3.621 1.00 93.62 93 GLY A C 1
ATOM 697 O O . GLY A 1 93 ? -4.594 -18.025 3.838 1.00 93.62 93 GLY A O 1
ATOM 698 N N . LEU A 1 94 ? -5.811 -16.770 2.422 1.00 95.50 94 LEU A N 1
ATOM 699 C CA . LEU A 1 94 ? -4.870 -16.810 1.307 1.00 95.50 94 LEU A CA 1
ATOM 700 C C . LEU A 1 94 ? -4.031 -15.536 1.264 1.00 95.50 94 LEU A C 1
ATOM 702 O O . LEU A 1 94 ? -4.478 -14.446 1.590 1.00 95.50 94 LEU A O 1
ATOM 706 N N . CYS A 1 95 ? -2.764 -15.687 0.889 1.00 96.00 95 CYS A N 1
ATOM 707 C CA . CYS A 1 95 ? -1.897 -14.530 0.739 1.00 96.00 95 CYS A CA 1
ATOM 708 C C . CYS A 1 95 ? -2.094 -13.845 -0.611 1.00 96.00 95 CYS A C 1
ATOM 710 O O . CYS A 1 95 ? -2.014 -14.483 -1.663 1.00 96.00 95 CYS A O 1
ATOM 712 N N . ASP A 1 96 ? -2.172 -12.531 -0.536 1.00 96.12 96 ASP A N 1
ATOM 713 C CA . ASP A 1 96 ? -2.105 -11.551 -1.598 1.00 96.12 96 ASP A CA 1
ATOM 714 C C . ASP A 1 96 ? -0.729 -10.871 -1.617 1.00 96.12 96 ASP A C 1
ATOM 716 O O . ASP A 1 96 ? 0.014 -10.854 -0.627 1.00 96.12 96 ASP A O 1
ATOM 720 N N . TRP A 1 97 ? -0.408 -10.253 -2.750 1.00 95.31 97 TRP A N 1
ATOM 721 C CA . TRP A 1 97 ? 0.714 -9.326 -2.858 1.00 95.31 97 TRP A CA 1
ATOM 722 C C . TRP A 1 97 ? 0.202 -7.925 -3.145 1.00 95.31 97 TRP A C 1
ATOM 724 O O . TRP A 1 97 ? -0.511 -7.729 -4.127 1.00 95.31 97 TRP A O 1
ATOM 734 N N . ILE A 1 98 ? 0.631 -6.941 -2.356 1.00 94.25 98 ILE A N 1
ATOM 735 C CA . ILE A 1 98 ? 0.589 -5.543 -2.787 1.00 94.25 98 ILE A CA 1
ATOM 736 C C . ILE A 1 98 ? 1.993 -5.179 -3.245 1.00 94.25 98 ILE A C 1
ATOM 738 O O . ILE A 1 98 ? 2.945 -5.197 -2.465 1.00 94.25 98 ILE A O 1
ATOM 742 N N . VAL A 1 99 ? 2.124 -4.918 -4.537 1.00 93.06 99 VAL A N 1
ATOM 743 C CA . VAL A 1 99 ? 3.390 -4.610 -5.189 1.00 93.06 99 VAL A CA 1
ATOM 744 C C . VAL A 1 99 ? 3.499 -3.113 -5.391 1.00 93.06 99 VAL A C 1
ATOM 746 O O . VAL A 1 99 ? 2.567 -2.514 -5.909 1.00 93.06 99 VAL A O 1
ATOM 749 N N . THR A 1 100 ? 4.642 -2.538 -5.042 1.00 91.25 100 THR A N 1
ATOM 750 C CA . THR A 1 100 ? 5.094 -1.211 -5.461 1.00 91.25 100 THR A CA 1
ATOM 751 C C . THR A 1 100 ? 6.169 -1.375 -6.519 1.00 91.25 100 THR A C 1
ATOM 753 O O . THR A 1 100 ? 7.176 -2.050 -6.286 1.00 91.25 100 THR A O 1
ATOM 756 N N . SER A 1 101 ? 5.984 -0.725 -7.660 1.00 90.19 101 SER A N 1
ATOM 757 C CA . SER A 1 101 ? 7.060 -0.463 -8.603 1.00 90.19 101 SER A CA 1
ATOM 758 C C . SER A 1 101 ? 7.534 0.967 -8.460 1.00 90.19 101 SER A C 1
ATOM 760 O O . SER A 1 101 ? 6.733 1.891 -8.562 1.00 90.19 101 SER A O 1
ATOM 762 N N . ASN A 1 102 ? 8.838 1.125 -8.258 1.00 87.69 102 ASN A N 1
ATOM 763 C CA . ASN A 1 102 ? 9.526 2.404 -8.245 1.00 87.69 102 ASN A CA 1
ATOM 764 C C . ASN A 1 102 ? 10.351 2.536 -9.527 1.00 87.69 102 ASN A C 1
ATOM 766 O O . ASN A 1 102 ? 11.342 1.825 -9.719 1.00 87.69 102 ASN A O 1
ATOM 770 N N . ILE A 1 103 ? 9.937 3.438 -10.412 1.00 85.62 103 ILE A N 1
ATOM 771 C CA . ILE A 1 103 ? 10.501 3.641 -11.746 1.00 85.62 103 ILE A CA 1
ATOM 772 C C . ILE A 1 103 ? 11.416 4.866 -11.703 1.00 85.62 103 ILE A C 1
ATOM 774 O O . ILE A 1 103 ? 10.921 5.976 -11.522 1.00 85.62 103 ILE A O 1
ATOM 778 N N . PRO A 1 104 ? 12.736 4.730 -11.905 1.00 84.19 104 PRO A N 1
ATOM 779 C CA . PRO A 1 104 ? 13.633 5.878 -11.887 1.00 84.19 104 PRO A CA 1
ATOM 780 C C . PRO A 1 104 ? 13.377 6.802 -13.089 1.00 84.19 104 PRO A C 1
ATOM 782 O O . PRO A 1 104 ? 13.379 6.374 -14.246 1.00 84.19 104 PRO A O 1
ATOM 785 N N . LEU A 1 105 ? 13.200 8.094 -12.814 1.00 80.50 105 LEU A N 1
ATOM 786 C CA . LEU A 1 105 ? 12.999 9.155 -13.803 1.00 80.50 105 LEU A CA 1
ATOM 787 C C . LEU A 1 105 ? 14.287 9.902 -14.149 1.00 80.50 105 LEU A C 1
ATOM 789 O O . LEU A 1 105 ? 14.458 10.335 -15.298 1.00 80.50 105 LEU A O 1
ATOM 793 N N . SER A 1 106 ? 15.185 10.047 -13.173 1.00 81.88 106 SER A N 1
ATOM 794 C CA . SER A 1 106 ? 16.454 10.762 -13.306 1.00 81.88 106 SER A CA 1
ATOM 795 C C . SER A 1 106 ? 17.590 10.056 -12.556 1.00 81.88 106 SER A C 1
ATOM 797 O O . SER A 1 106 ? 17.370 9.296 -11.613 1.00 81.88 106 SER A O 1
ATOM 799 N N . SER A 1 107 ? 18.838 10.329 -12.952 1.00 79.88 107 SER A N 1
ATOM 800 C CA . SER A 1 107 ? 20.023 9.901 -12.192 1.00 79.88 107 SER A CA 1
ATOM 801 C C . SER A 1 107 ? 20.200 10.649 -10.867 1.00 79.88 107 SER A C 1
ATOM 803 O O . SER A 1 107 ? 20.986 10.214 -10.029 1.00 79.88 107 SER A O 1
ATOM 805 N N . GLY A 1 108 ? 19.457 11.745 -10.667 1.00 76.44 108 GLY A N 1
ATOM 806 C CA . GLY A 1 108 ? 19.396 12.501 -9.415 1.00 76.44 108 GLY A CA 1
ATOM 807 C C . GLY A 1 108 ? 18.566 11.820 -8.324 1.00 76.44 108 GLY A C 1
ATOM 808 O O . GLY A 1 108 ? 18.603 12.260 -7.177 1.00 76.44 108 GLY A O 1
ATOM 809 N N . GLY A 1 109 ? 17.871 10.729 -8.665 1.00 77.38 109 GLY A N 1
ATOM 810 C CA . GLY A 1 109 ? 17.136 9.895 -7.721 1.00 77.38 109 GLY A CA 1
ATOM 811 C C . GLY A 1 109 ? 15.624 10.057 -7.773 1.00 77.38 109 GLY A C 1
ATOM 812 O O . GLY A 1 109 ? 14.969 9.388 -6.985 1.00 77.38 109 GLY A O 1
ATOM 813 N N . ASP A 1 110 ? 15.077 10.882 -8.672 1.00 80.50 110 ASP A N 1
ATOM 814 C CA . ASP A 1 110 ? 13.627 11.000 -8.859 1.00 80.50 110 ASP A CA 1
ATOM 815 C C . ASP A 1 110 ? 13.047 9.679 -9.375 1.00 80.50 110 ASP A C 1
ATOM 817 O O . ASP A 1 110 ? 13.636 9.024 -10.244 1.00 80.50 110 ASP A O 1
ATOM 821 N N . THR A 1 111 ? 11.882 9.305 -8.867 1.00 81.19 111 THR A N 1
ATOM 822 C CA . THR A 1 111 ? 11.194 8.047 -9.141 1.00 81.19 111 THR A CA 1
ATOM 823 C C . THR A 1 111 ? 9.688 8.263 -9.219 1.00 81.19 111 THR A C 1
ATOM 825 O O . THR A 1 111 ? 9.124 8.896 -8.332 1.00 81.19 111 THR A O 1
ATOM 828 N N . ASP A 1 112 ? 9.035 7.647 -10.197 1.00 81.50 112 ASP A N 1
ATOM 829 C CA . ASP A 1 112 ? 7.591 7.413 -10.146 1.00 81.50 112 ASP A CA 1
ATOM 830 C C . ASP A 1 112 ? 7.302 6.150 -9.339 1.00 81.50 112 ASP A C 1
ATOM 832 O O . ASP A 1 112 ? 8.117 5.225 -9.312 1.00 81.50 112 ASP A O 1
ATOM 836 N N . SER A 1 113 ? 6.120 6.091 -8.731 1.00 84.31 113 SER A N 1
ATOM 837 C CA . SER A 1 113 ? 5.644 4.901 -8.027 1.00 84.31 113 SER A CA 1
ATOM 838 C C . SER A 1 113 ? 4.288 4.462 -8.570 1.00 84.31 113 SER A C 1
ATOM 840 O O . SER A 1 113 ? 3.410 5.281 -8.827 1.00 84.31 113 SER A O 1
ATOM 842 N N . ILE A 1 114 ? 4.080 3.161 -8.724 1.00 88.56 114 ILE A N 1
ATOM 843 C CA . ILE A 1 114 ? 2.749 2.614 -8.987 1.00 88.56 114 ILE A CA 1
ATOM 844 C C . ILE A 1 114 ? 2.548 1.322 -8.220 1.00 88.56 114 ILE A C 1
ATOM 846 O O . ILE A 1 114 ? 3.477 0.524 -8.090 1.00 88.56 114 ILE A O 1
ATOM 850 N N . ASN A 1 115 ? 1.332 1.105 -7.724 1.00 91.31 115 ASN A N 1
ATOM 851 C CA . ASN A 1 115 ? 0.998 -0.097 -6.988 1.00 91.31 115 ASN A CA 1
ATOM 852 C C . ASN A 1 115 ? 0.082 -1.035 -7.789 1.00 91.31 115 ASN A C 1
ATOM 854 O O . ASN A 1 115 ? -0.713 -0.624 -8.636 1.00 91.31 115 ASN A O 1
ATOM 858 N N . THR A 1 116 ? 0.207 -2.334 -7.527 1.00 93.44 116 THR A N 1
ATOM 859 C CA . THR A 1 116 ? -0.643 -3.395 -8.081 1.00 93.44 116 THR A CA 1
ATOM 860 C C . THR A 1 116 ? -0.975 -4.395 -6.980 1.00 93.44 116 THR A C 1
ATOM 862 O O . THR A 1 116 ? -0.096 -4.806 -6.229 1.00 93.44 116 THR A O 1
ATOM 865 N N . VAL A 1 117 ? -2.236 -4.813 -6.888 1.00 94.56 117 VAL A N 1
ATOM 866 C CA . VAL A 1 117 ? -2.676 -5.906 -6.014 1.00 94.56 117 VAL A CA 1
ATOM 867 C C . VAL A 1 117 ? -2.755 -7.195 -6.823 1.00 94.56 117 VAL A C 1
ATOM 869 O O . VAL A 1 117 ? -3.389 -7.239 -7.876 1.00 94.56 117 VAL A O 1
ATOM 872 N N . TYR A 1 118 ? -2.171 -8.269 -6.310 1.00 95.31 118 TYR A N 1
ATOM 873 C CA . TYR A 1 118 ? -2.433 -9.626 -6.769 1.00 95.31 118 TYR A CA 1
ATOM 874 C C . TYR A 1 118 ? -3.188 -10.376 -5.692 1.00 95.31 118 TYR A C 1
ATOM 876 O O . TYR A 1 118 ? -2.598 -10.712 -4.668 1.00 95.31 118 TYR A O 1
ATOM 884 N N . LEU A 1 119 ? -4.461 -10.674 -5.949 1.00 95.50 119 LEU A N 1
ATOM 885 C CA . LEU A 1 119 ? -5.228 -11.529 -5.058 1.00 95.50 119 LEU A CA 1
ATOM 886 C C . LEU A 1 119 ? -4.863 -12.996 -5.275 1.00 95.50 119 LEU A C 1
ATOM 888 O O . LEU A 1 119 ? -4.915 -13.497 -6.409 1.00 95.50 119 LEU A O 1
ATOM 892 N N . GLY A 1 120 ? -4.503 -13.668 -4.189 1.00 95.38 120 GLY A N 1
ATOM 893 C CA . GLY A 1 120 ? -4.220 -15.088 -4.148 1.00 95.38 120 GLY A CA 1
ATOM 894 C C . GLY A 1 120 ? -5.498 -15.907 -4.266 1.00 95.38 120 GLY A C 1
ATOM 895 O O . GLY A 1 120 ? -6.508 -15.655 -3.622 1.00 95.38 120 GLY A O 1
ATOM 896 N N . GLN A 1 121 ? -5.473 -16.927 -5.113 1.00 93.12 121 GLN A N 1
ATOM 897 C CA . GLN A 1 121 ? -6.580 -17.857 -5.297 1.00 93.12 121 GLN A CA 1
ATOM 898 C C . GLN A 1 121 ? -6.046 -19.280 -5.393 1.00 93.12 121 GLN A C 1
ATOM 900 O O . GLN A 1 121 ? -4.886 -19.523 -5.720 1.00 93.12 121 GLN A O 1
ATOM 905 N N . ARG A 1 122 ? -6.920 -20.273 -5.197 1.00 87.56 122 ARG A N 1
ATOM 906 C CA . ARG A 1 122 ? -6.536 -21.688 -5.358 1.00 87.56 122 ARG A CA 1
ATOM 907 C C . ARG A 1 122 ? -5.938 -21.995 -6.736 1.00 87.56 122 ARG A C 1
ATOM 909 O O . ARG A 1 122 ? -5.071 -22.858 -6.829 1.00 87.56 122 ARG A O 1
ATOM 916 N N . ALA A 1 123 ? -6.414 -21.308 -7.776 1.00 88.00 123 ALA A N 1
ATOM 917 C CA . ALA A 1 123 ? -5.993 -21.498 -9.162 1.00 88.00 123 ALA A CA 1
ATOM 918 C C . ALA A 1 123 ? -4.830 -20.584 -9.598 1.00 88.00 123 ALA A C 1
ATOM 920 O O . ALA A 1 123 ? -4.379 -20.699 -10.735 1.00 88.00 123 ALA A O 1
ATOM 921 N N . GLY A 1 124 ? -4.345 -19.686 -8.734 1.00 92.06 124 GLY A N 1
ATOM 922 C CA . GLY A 1 124 ? -3.264 -18.762 -9.069 1.00 92.06 124 GLY A CA 1
ATOM 923 C C . GLY A 1 124 ? -3.509 -17.351 -8.563 1.00 92.06 124 GLY A C 1
ATOM 924 O O . GLY A 1 124 ? -3.907 -17.160 -7.420 1.00 92.06 124 GLY A O 1
ATOM 925 N N . TRP A 1 125 ? -3.239 -16.371 -9.419 1.00 93.94 125 TRP A N 1
ATOM 926 C CA . TRP A 1 125 ? -3.221 -14.956 -9.062 1.00 93.94 125 TRP A CA 1
ATOM 927 C C . TRP A 1 125 ? -4.184 -14.173 -9.944 1.00 93.94 125 TRP A C 1
ATOM 929 O O . TRP A 1 125 ? -4.170 -14.336 -11.165 1.00 93.94 125 TRP A O 1
ATOM 939 N N . THR A 1 126 ? -4.977 -13.288 -9.344 1.00 93.19 126 THR A N 1
ATOM 940 C CA . THR A 1 126 ? -5.751 -12.286 -10.088 1.00 93.19 126 THR A CA 1
ATOM 941 C C . THR A 1 126 ? -5.158 -10.907 -9.855 1.00 93.19 126 THR A C 1
ATOM 943 O O . THR A 1 126 ? -5.038 -10.468 -8.716 1.00 93.19 126 THR A O 1
ATOM 946 N N . ARG A 1 127 ? -4.795 -10.223 -10.940 1.00 93.06 127 ARG A N 1
ATOM 947 C CA . ARG A 1 127 ? -4.163 -8.902 -10.913 1.00 93.06 127 ARG A CA 1
ATOM 948 C C . ARG A 1 127 ? -5.202 -7.777 -10.913 1.00 93.06 127 ARG A C 1
ATOM 950 O O . ARG A 1 127 ? -6.102 -7.775 -11.751 1.00 93.06 127 ARG A O 1
ATOM 957 N N . PHE A 1 128 ? -5.002 -6.782 -10.054 1.00 91.75 128 PHE A N 1
ATOM 958 C CA . PHE A 1 128 ? -5.735 -5.519 -10.000 1.00 91.75 128 PHE A CA 1
ATOM 959 C C . PHE A 1 128 ? -4.750 -4.355 -9.920 1.00 91.75 128 PHE A C 1
ATOM 961 O O . PHE A 1 128 ? -4.024 -4.191 -8.946 1.00 91.75 128 PHE A O 1
ATOM 968 N N . GLY A 1 129 ? -4.715 -3.540 -10.962 1.00 87.50 129 GLY A N 1
ATOM 969 C CA . GLY A 1 129 ? -3.793 -2.419 -11.076 1.00 87.50 129 GLY A CA 1
ATOM 970 C C . GLY A 1 129 ? -4.022 -1.694 -12.392 1.00 87.50 129 GLY A C 1
ATOM 971 O O . GLY A 1 129 ? -4.979 -1.991 -13.116 1.00 87.50 129 GLY A O 1
ATOM 972 N N . ALA A 1 130 ? -3.127 -0.771 -12.724 1.00 84.44 130 ALA A N 1
ATOM 973 C CA . ALA A 1 130 ? -3.241 -0.004 -13.954 1.00 84.44 130 ALA A CA 1
ATOM 974 C C . ALA A 1 130 ? -3.311 -0.900 -15.204 1.00 84.44 130 ALA A C 1
ATOM 976 O O . ALA A 1 130 ? -2.608 -1.915 -15.322 1.00 84.44 130 ALA A O 1
ATOM 977 N N . THR A 1 131 ? -4.179 -0.512 -16.144 1.00 84.19 131 THR A N 1
ATOM 978 C CA . THR A 1 131 ? -4.447 -1.258 -17.384 1.00 84.19 131 THR A CA 1
ATOM 979 C C . THR A 1 131 ? -3.348 -1.090 -18.431 1.00 84.19 131 THR A C 1
ATOM 981 O O . THR A 1 131 ? -3.249 -1.924 -19.325 1.00 84.19 131 THR A O 1
ATOM 984 N N . GLY A 1 132 ? -2.514 -0.048 -18.322 1.00 80.69 132 GLY A N 1
ATOM 985 C CA . GLY A 1 132 ? -1.377 0.180 -19.219 1.00 80.69 132 GLY A CA 1
ATOM 986 C C . GLY A 1 132 ? -0.198 -0.778 -19.006 1.00 80.69 132 GLY A C 1
ATOM 987 O O . GLY A 1 132 ? 0.689 -0.850 -19.854 1.00 80.69 132 GLY A O 1
ATOM 988 N N . ILE A 1 133 ? -0.187 -1.536 -17.904 1.00 82.88 133 ILE A N 1
ATOM 989 C CA . ILE A 1 133 ? 0.878 -2.493 -17.584 1.00 82.88 133 ILE A CA 1
ATOM 990 C C . ILE A 1 133 ? 0.711 -3.754 -18.439 1.00 82.88 133 ILE A C 1
ATOM 992 O O . ILE A 1 133 ? -0.344 -4.395 -18.446 1.00 82.88 133 ILE A O 1
ATOM 996 N N . ARG A 1 134 ? 1.774 -4.136 -19.153 1.00 79.75 134 ARG A N 1
ATOM 997 C CA . ARG A 1 134 ? 1.770 -5.315 -20.027 1.00 79.75 134 ARG A CA 1
ATOM 998 C C . ARG A 1 134 ? 1.810 -6.605 -19.209 1.00 79.75 134 ARG A C 1
ATOM 1000 O O . ARG A 1 134 ? 2.590 -6.737 -18.275 1.00 79.75 134 ARG A O 1
ATOM 1007 N N . ALA A 1 135 ? 1.031 -7.601 -19.627 1.00 75.19 135 ALA A N 1
ATOM 1008 C CA . ALA A 1 135 ? 0.878 -8.868 -18.903 1.00 75.19 135 ALA A CA 1
ATOM 1009 C C . ALA A 1 135 ? 2.168 -9.706 -18.770 1.00 75.19 135 ALA A C 1
ATOM 1011 O O . ALA A 1 135 ? 2.218 -10.618 -17.951 1.00 75.19 135 ALA A O 1
ATOM 1012 N N . ASN A 1 136 ? 3.195 -9.436 -19.578 1.00 78.00 136 ASN A N 1
ATOM 1013 C CA . ASN A 1 136 ? 4.466 -10.164 -19.602 1.00 78.00 136 ASN A CA 1
ATOM 1014 C C . ASN A 1 136 ? 5.652 -9.354 -19.046 1.00 78.00 136 ASN A C 1
ATOM 1016 O O . ASN A 1 136 ? 6.804 -9.699 -19.308 1.00 78.00 136 ASN A O 1
ATOM 1020 N N . GLN A 1 137 ? 5.384 -8.271 -18.318 1.00 80.69 137 GLN A N 1
ATOM 1021 C CA . GLN A 1 137 ? 6.402 -7.422 -17.700 1.00 80.69 137 GLN A CA 1
ATOM 1022 C C . GLN A 1 137 ? 6.134 -7.278 -16.198 1.00 80.69 137 GLN A C 1
ATOM 1024 O O . GLN A 1 137 ? 5.050 -7.616 -15.712 1.00 80.69 137 GLN A O 1
ATOM 1029 N N . ALA A 1 138 ? 7.138 -6.812 -15.454 1.00 82.81 138 ALA A N 1
ATOM 1030 C CA . ALA A 1 138 ? 6.934 -6.354 -14.084 1.00 82.81 138 ALA A CA 1
ATOM 1031 C C . ALA A 1 138 ? 5.930 -5.187 -14.042 1.00 82.81 138 ALA A C 1
ATOM 1033 O O . ALA A 1 138 ? 5.670 -4.549 -15.065 1.00 82.81 138 ALA A O 1
ATOM 1034 N N . ASP A 1 139 ? 5.357 -4.917 -12.866 1.00 85.50 139 ASP A N 1
ATOM 1035 C CA . ASP A 1 139 ? 4.288 -3.931 -12.697 1.00 85.50 139 ASP A CA 1
ATOM 1036 C C . ASP A 1 139 ? 4.767 -2.482 -12.779 1.00 85.50 139 ASP A C 1
ATOM 1038 O O . ASP A 1 139 ? 4.725 -1.753 -11.802 1.00 85.50 139 ASP A O 1
ATOM 1042 N N . GLY A 1 140 ? 5.191 -2.045 -13.959 1.00 83.44 140 GLY A N 1
ATOM 1043 C CA . GLY A 1 140 ? 5.534 -0.661 -14.251 1.00 83.44 140 GLY A CA 1
ATOM 1044 C C . GLY A 1 140 ? 4.778 -0.148 -15.463 1.00 83.44 140 GLY A C 1
ATOM 1045 O O . GLY A 1 140 ? 4.567 -0.870 -16.438 1.00 83.44 140 GLY A O 1
ATOM 1046 N N . LEU A 1 141 ? 4.401 1.131 -15.436 1.00 77.62 141 LEU A N 1
ATOM 1047 C CA . LEU A 1 141 ? 3.918 1.815 -16.639 1.00 77.62 141 LEU A CA 1
ATOM 1048 C C . LEU A 1 141 ? 5.063 2.191 -17.588 1.00 77.62 141 LEU A C 1
ATOM 1050 O O . LEU A 1 141 ? 4.820 2.478 -18.754 1.00 77.62 141 LEU A O 1
ATOM 1054 N N . GLY A 1 142 ? 6.310 2.147 -17.114 1.00 70.81 142 GLY A N 1
ATOM 1055 C CA . GLY A 1 142 ? 7.466 2.691 -17.816 1.00 70.81 142 GLY A CA 1
ATOM 1056 C C . GLY A 1 142 ? 7.647 4.189 -17.558 1.00 70.81 142 GLY A C 1
ATOM 1057 O O . GLY A 1 142 ? 6.807 4.853 -16.955 1.00 70.81 142 GLY A O 1
ATOM 1058 N N . ARG A 1 143 ? 8.792 4.723 -17.991 1.00 68.75 143 ARG A N 1
ATOM 1059 C CA . ARG A 1 143 ? 9.199 6.109 -17.718 1.00 68.75 143 ARG A CA 1
ATOM 1060 C C . ARG A 1 143 ? 8.237 7.118 -18.362 1.00 68.75 143 ARG A C 1
ATOM 1062 O O . ARG A 1 143 ? 8.054 7.081 -19.579 1.00 68.75 143 ARG A O 1
ATOM 1069 N N . GLY A 1 144 ? 7.704 8.050 -17.565 1.00 62.91 144 GLY A N 1
ATOM 1070 C CA . GLY A 1 144 ? 6.897 9.182 -18.046 1.00 62.91 144 GLY A CA 1
ATOM 1071 C C . GLY A 1 144 ? 5.541 8.789 -18.639 1.00 62.91 144 GLY A C 1
ATOM 1072 O O . GLY A 1 144 ? 5.040 9.472 -19.530 1.00 62.91 144 GLY A O 1
ATOM 1073 N N . GLN A 1 145 ? 4.981 7.654 -18.214 1.00 65.19 145 GLN A N 1
ATOM 1074 C CA . GLN A 1 145 ? 3.703 7.146 -18.710 1.00 65.19 145 GLN A CA 1
ATOM 1075 C C . GLN A 1 145 ? 2.553 7.491 -17.746 1.00 65.19 145 GLN A C 1
ATOM 1077 O O . GLN A 1 145 ? 2.599 7.176 -16.560 1.00 65.19 145 GLN A O 1
ATOM 1082 N N . SER A 1 146 ? 1.526 8.135 -18.314 1.00 64.44 146 SER A N 1
ATOM 1083 C CA . SER A 1 146 ? 0.211 8.534 -17.777 1.00 64.44 146 SER A CA 1
ATOM 1084 C C . SER A 1 146 ? 0.083 8.838 -16.271 1.00 64.44 146 SER A C 1
ATOM 1086 O O . SER A 1 146 ? -0.358 7.982 -15.496 1.00 64.44 146 SER A O 1
ATOM 1088 N N . ASP A 1 147 ? 0.254 10.109 -15.903 1.00 69.00 147 ASP A N 1
ATOM 1089 C CA . ASP A 1 147 ? -0.051 10.679 -14.575 1.00 69.00 147 ASP A CA 1
ATOM 1090 C C . ASP A 1 147 ? -1.453 10.291 -14.061 1.00 69.00 147 ASP A C 1
ATOM 1092 O O . ASP A 1 147 ? -1.669 10.053 -12.872 1.00 69.00 147 ASP A O 1
ATOM 1096 N N . ALA A 1 148 ? -2.426 10.160 -14.969 1.00 73.12 148 ALA A N 1
ATOM 1097 C CA . ALA A 1 148 ? -3.795 9.774 -14.630 1.00 73.12 148 ALA A CA 1
ATOM 1098 C C . ALA A 1 148 ? -3.900 8.349 -14.052 1.00 73.12 148 ALA A C 1
ATOM 1100 O O . ALA A 1 148 ? -4.659 8.122 -13.115 1.00 73.12 148 ALA A O 1
ATOM 1101 N N . GLN A 1 149 ? -3.143 7.378 -14.577 1.00 77.12 149 GLN A N 1
ATOM 1102 C CA . GLN A 1 149 ? -3.138 6.028 -13.998 1.00 77.12 149 GLN A CA 1
ATOM 1103 C C . GLN A 1 149 ? -2.283 5.969 -12.737 1.00 77.12 149 GLN A C 1
ATOM 1105 O O . GLN A 1 149 ? -2.650 5.273 -11.793 1.00 77.12 149 GLN A O 1
ATOM 1110 N N . GLN A 1 150 ? -1.178 6.716 -12.693 1.00 76.12 150 GLN A N 1
ATOM 1111 C CA . GLN A 1 150 ? -0.350 6.782 -11.494 1.00 76.12 150 GLN A CA 1
ATOM 1112 C C . GLN A 1 150 ? -1.142 7.357 -10.315 1.00 76.12 150 GLN A C 1
ATOM 1114 O O . GLN A 1 150 ? -1.240 6.710 -9.286 1.00 76.12 150 GLN A O 1
ATOM 1119 N N . SER A 1 151 ? -1.835 8.482 -10.487 1.00 73.19 151 SER A N 1
ATOM 1120 C CA . SER A 1 151 ? -2.697 9.057 -9.438 1.00 73.19 151 SER A CA 1
ATOM 1121 C C . SER A 1 151 ? -3.827 8.129 -8.966 1.00 73.19 151 SER A C 1
ATOM 1123 O O . SER A 1 151 ? -4.256 8.224 -7.819 1.00 73.19 151 SER A O 1
ATOM 1125 N N . GLN A 1 152 ? -4.303 7.210 -9.811 1.00 80.12 152 GLN A N 1
ATOM 1126 C CA . GLN A 1 152 ? -5.327 6.234 -9.428 1.00 80.12 152 GLN A CA 1
ATOM 1127 C C . GLN A 1 152 ? -4.769 5.047 -8.621 1.00 80.12 152 GLN A C 1
ATOM 1129 O O . GLN A 1 152 ? -5.497 4.462 -7.814 1.00 80.12 152 GLN A O 1
ATOM 1134 N N . PHE A 1 153 ? -3.515 4.659 -8.870 1.00 85.94 153 PHE A N 1
ATOM 1135 C CA . PHE A 1 153 ? -2.921 3.415 -8.364 1.00 85.94 153 PHE A CA 1
ATOM 1136 C C . PHE A 1 153 ? -1.639 3.618 -7.541 1.00 85.94 153 PHE A C 1
ATOM 1138 O O . PHE A 1 153 ? -1.045 2.635 -7.116 1.00 85.94 153 PHE A O 1
ATOM 1145 N N . ALA A 1 154 ? -1.203 4.853 -7.301 1.00 86.25 154 ALA A N 1
ATOM 1146 C CA . ALA A 1 154 ? -0.140 5.195 -6.363 1.00 86.25 154 ALA A CA 1
ATOM 1147 C C . ALA A 1 154 ? -0.754 5.379 -4.970 1.00 86.25 154 ALA A C 1
ATOM 1149 O O . ALA A 1 154 ? -1.114 6.483 -4.571 1.00 86.25 154 ALA A O 1
ATOM 1150 N N . TRP A 1 155 ? -0.921 4.276 -4.247 1.00 87.50 155 TRP A N 1
ATOM 1151 C CA . TRP A 1 155 ? -1.403 4.246 -2.866 1.00 87.50 155 TRP A CA 1
ATOM 1152 C C . TRP A 1 155 ? -0.283 4.459 -1.843 1.00 87.50 155 TRP A C 1
ATOM 1154 O O . TRP A 1 155 ? -0.585 4.834 -0.713 1.00 87.50 155 TRP A O 1
ATOM 1164 N N . PHE A 1 156 ? 0.982 4.220 -2.213 1.00 86.56 156 PHE A N 1
ATOM 1165 C CA . PHE A 1 156 ? 2.160 4.483 -1.377 1.00 86.56 156 PHE A CA 1
ATOM 1166 C C . PHE A 1 156 ? 3.479 4.398 -2.156 1.00 86.56 156 PHE A C 1
ATOM 1168 O O . PHE A 1 156 ? 3.572 3.676 -3.153 1.00 86.56 156 PHE A O 1
ATOM 1175 N N . ASP A 1 157 ? 4.506 5.104 -1.673 1.00 81.31 157 ASP A N 1
ATOM 1176 C CA . ASP A 1 157 ? 5.865 5.095 -2.240 1.00 81.31 157 ASP A CA 1
ATOM 1177 C C . ASP A 1 157 ? 6.807 4.066 -1.585 1.00 81.31 157 ASP A C 1
ATOM 1179 O O . ASP A 1 157 ? 7.695 3.504 -2.236 1.00 81.31 157 ASP A O 1
ATOM 1183 N N . GLU A 1 158 ? 6.571 3.774 -0.311 1.00 76.12 158 GLU A N 1
ATOM 1184 C CA . GLU A 1 158 ? 7.257 2.767 0.499 1.00 76.12 158 GLU A CA 1
ATOM 1185 C C . GLU A 1 158 ? 6.293 1.652 0.923 1.00 76.12 158 GLU A C 1
ATOM 1187 O O . GLU A 1 158 ? 5.088 1.761 0.717 1.00 76.12 158 GLU A O 1
ATOM 1192 N N . GLY A 1 159 ? 6.803 0.559 1.502 1.00 82.75 159 GLY A N 1
ATOM 1193 C CA . GLY A 1 159 ? 5.959 -0.542 1.973 1.00 82.75 159 GLY A CA 1
ATOM 1194 C C . GLY A 1 159 ? 4.820 -0.058 2.890 1.00 82.75 159 GLY A C 1
ATOM 1195 O O . GLY A 1 159 ? 5.004 0.887 3.664 1.00 82.75 159 GLY A O 1
ATOM 1196 N N . PRO A 1 160 ? 3.621 -0.666 2.806 1.00 91.44 160 PRO A N 1
ATOM 1197 C CA . PRO A 1 160 ? 2.472 -0.198 3.565 1.00 91.44 160 PRO A CA 1
ATOM 1198 C C . PRO A 1 160 ? 2.578 -0.582 5.039 1.00 91.44 160 PRO A C 1
ATOM 1200 O O . PRO A 1 160 ? 3.152 -1.616 5.388 1.00 91.44 160 PRO A O 1
ATOM 1203 N N . TYR A 1 161 ? 1.895 0.178 5.892 1.00 93.88 161 TYR A N 1
ATOM 1204 C CA . TYR A 1 161 ? 1.542 -0.297 7.227 1.00 93.88 161 TYR A CA 1
ATOM 1205 C C . TYR A 1 161 ? 0.151 -0.922 7.198 1.00 93.88 161 TYR A C 1
ATOM 1207 O O . TYR A 1 161 ? -0.708 -0.527 6.412 1.00 93.88 161 TYR A O 1
ATOM 1215 N N . LEU A 1 162 ? -0.087 -1.890 8.072 1.00 95.19 162 LEU A N 1
ATOM 1216 C CA . LEU A 1 162 ? -1.326 -2.644 8.144 1.00 95.19 162 LEU A CA 1
ATOM 1217 C C . LEU A 1 162 ? -1.908 -2.565 9.555 1.00 95.19 162 LEU A C 1
ATOM 1219 O O . LEU A 1 162 ? -1.187 -2.694 10.549 1.00 95.19 162 LEU A O 1
ATOM 1223 N N . LEU A 1 163 ? -3.224 -2.394 9.632 1.00 96.56 163 LEU A N 1
ATOM 1224 C CA . LEU A 1 163 ? -4.006 -2.538 10.857 1.00 96.56 163 LEU A CA 1
ATOM 1225 C C . LEU A 1 163 ? -5.201 -3.442 10.583 1.00 96.56 163 LEU A C 1
ATOM 1227 O O . LEU A 1 163 ? -5.846 -3.331 9.544 1.00 96.56 163 LEU A O 1
ATOM 1231 N N . ARG A 1 164 ? -5.517 -4.324 11.525 1.00 96.00 164 ARG A N 1
ATOM 1232 C CA . ARG A 1 164 ? -6.701 -5.182 11.464 1.00 96.00 164 ARG A CA 1
ATOM 1233 C C . ARG A 1 164 ? -7.770 -4.639 12.394 1.00 96.00 164 ARG A C 1
ATOM 1235 O O . ARG A 1 164 ? -7.465 -4.364 13.548 1.00 96.00 164 ARG A O 1
ATOM 1242 N N . ASP A 1 165 ? -9.009 -4.590 11.922 1.00 96.31 165 ASP A N 1
ATOM 1243 C CA . ASP A 1 165 ? -10.186 -4.528 12.787 1.00 96.31 165 ASP A CA 1
ATOM 1244 C C . ASP A 1 165 ? -10.757 -5.933 13.005 1.00 96.31 165 ASP A C 1
ATOM 1246 O O . ASP A 1 165 ? -11.223 -6.595 12.070 1.00 96.31 165 ASP A O 1
ATOM 1250 N N . ALA A 1 166 ? -10.697 -6.402 14.252 1.00 92.19 166 ALA A N 1
ATOM 1251 C CA . ALA A 1 166 ? -11.216 -7.707 14.643 1.00 92.19 166 ALA A CA 1
ATOM 1252 C C . ALA A 1 166 ? -12.754 -7.759 14.645 1.00 92.19 166 ALA A C 1
ATOM 1254 O O . ALA A 1 166 ? -13.320 -8.838 14.459 1.00 92.19 166 ALA A O 1
ATOM 1255 N N . THR A 1 167 ? -13.440 -6.624 14.790 1.00 91.31 167 THR A N 1
ATOM 1256 C CA . THR A 1 167 ? -14.907 -6.581 14.798 1.00 91.31 167 THR A CA 1
ATOM 1257 C C . THR A 1 167 ? -15.460 -6.718 13.385 1.00 91.31 167 THR A C 1
ATOM 1259 O O . THR A 1 167 ? -16.263 -7.615 13.128 1.00 91.31 167 THR A O 1
ATOM 1262 N N . ALA A 1 168 ? -15.006 -5.880 12.447 1.00 91.31 168 ALA A N 1
ATOM 1263 C CA . ALA A 1 168 ? -15.476 -5.937 11.063 1.00 91.31 168 ALA A CA 1
ATOM 1264 C C . ALA A 1 168 ? -14.805 -7.034 10.220 1.00 91.31 168 ALA A C 1
ATOM 1266 O O . ALA A 1 168 ? -15.219 -7.236 9.081 1.00 91.31 168 ALA A O 1
ATOM 1267 N N . GLN A 1 169 ? -13.775 -7.716 10.749 1.00 92.00 169 GLN A N 1
ATOM 1268 C CA . GLN A 1 169 ? -12.879 -8.582 9.969 1.00 92.00 169 GLN A CA 1
ATOM 1269 C C . GLN A 1 169 ? -12.419 -7.861 8.700 1.00 92.00 169 GLN A C 1
ATOM 1271 O O . GLN A 1 169 ? -12.644 -8.307 7.576 1.00 92.00 169 GLN A O 1
ATOM 1276 N N . LYS A 1 170 ? -11.775 -6.712 8.904 1.00 94.38 170 LYS A N 1
ATOM 1277 C CA . LYS A 1 170 ? -11.272 -5.852 7.834 1.00 94.38 170 LYS A CA 1
ATOM 1278 C C . LYS A 1 170 ? -9.798 -5.556 8.056 1.00 94.38 170 LYS A C 1
ATOM 1280 O O . LYS A 1 170 ? -9.347 -5.414 9.195 1.00 94.38 170 LYS A O 1
ATOM 1285 N N . LEU A 1 171 ? -9.063 -5.435 6.958 1.00 96.06 171 LEU A N 1
ATOM 1286 C CA . LEU A 1 171 ? -7.709 -4.910 6.962 1.00 96.06 171 LEU A CA 1
ATOM 1287 C C . LEU A 1 171 ? -7.694 -3.484 6.404 1.00 96.06 171 LEU A C 1
ATOM 1289 O O . LEU A 1 171 ? -8.297 -3.194 5.368 1.00 96.06 171 LEU A O 1
ATOM 1293 N N . TYR A 1 172 ? -6.980 -2.608 7.097 1.00 97.06 172 TYR A N 1
ATOM 1294 C CA . TYR A 1 172 ? -6.649 -1.270 6.641 1.00 97.06 172 TYR A CA 1
ATOM 1295 C C . TYR A 1 172 ? -5.211 -1.241 6.156 1.00 97.06 172 TYR A C 1
ATOM 1297 O O . TYR A 1 172 ? -4.305 -1.725 6.838 1.00 97.06 172 TYR A O 1
ATOM 1305 N N . VAL A 1 173 ? -5.018 -0.639 4.990 1.00 95.81 173 VAL A N 1
ATOM 1306 C CA . VAL A 1 173 ? -3.708 -0.386 4.399 1.00 95.81 173 VAL A CA 1
ATOM 1307 C C . VAL A 1 173 ? -3.407 1.090 4.589 1.00 95.81 173 VAL A C 1
ATOM 1309 O O . VAL A 1 173 ? -4.175 1.946 4.164 1.00 95.81 173 VAL A O 1
ATOM 1312 N N . ILE A 1 174 ? -2.301 1.396 5.244 1.00 95.88 174 ILE A N 1
ATOM 1313 C CA . ILE A 1 174 ? -1.858 2.758 5.503 1.00 95.88 174 ILE A CA 1
ATOM 1314 C C . ILE A 1 174 ? -0.698 3.024 4.564 1.00 95.88 174 ILE A C 1
ATOM 1316 O O . ILE A 1 174 ? 0.393 2.466 4.719 1.00 95.88 174 ILE A O 1
ATOM 1320 N N . GLY A 1 175 ? -0.964 3.861 3.572 1.00 92.25 175 GLY A N 1
ATOM 1321 C CA . GLY A 1 175 ? 0.046 4.293 2.633 1.00 92.25 175 GLY A CA 1
ATOM 1322 C C . GLY A 1 175 ? 0.943 5.356 3.247 1.00 92.25 175 GLY A C 1
ATOM 1323 O O . GLY A 1 175 ? 0.451 6.299 3.874 1.00 92.25 175 GLY A O 1
ATOM 1324 N N . ASN A 1 176 ? 2.249 5.196 3.056 1.00 89.00 176 ASN A N 1
ATOM 1325 C CA . ASN A 1 176 ? 3.240 6.217 3.351 1.00 89.00 176 ASN A CA 1
ATOM 1326 C C . ASN A 1 176 ? 3.582 6.967 2.060 1.00 89.00 176 ASN A C 1
ATOM 1328 O O . ASN A 1 176 ? 3.772 6.333 1.025 1.00 89.00 176 ASN A O 1
ATOM 1332 N N . PHE A 1 177 ? 3.638 8.295 2.136 1.00 86.69 177 PHE A N 1
ATOM 1333 C CA . PHE A 1 177 ? 4.158 9.167 1.082 1.00 86.69 177 PHE A CA 1
ATOM 1334 C C . PHE A 1 177 ? 5.245 10.056 1.682 1.00 86.69 177 PHE A C 1
ATOM 1336 O O . PHE A 1 177 ? 5.056 11.254 1.927 1.00 86.69 177 PHE A O 1
ATOM 1343 N N . SER A 1 178 ? 6.371 9.438 2.025 1.00 79.31 178 SER A N 1
ATOM 1344 C CA . SER A 1 178 ? 7.475 10.094 2.730 1.00 79.31 178 SER A CA 1
ATOM 1345 C C . SER A 1 178 ? 8.571 10.562 1.776 1.00 79.31 178 SER A C 1
ATOM 1347 O O . SER A 1 178 ? 9.256 11.563 2.035 1.00 79.31 178 SER A O 1
ATOM 1349 N N . SER A 1 179 ? 8.731 9.859 0.656 1.00 75.31 179 SER A N 1
ATOM 1350 C CA . SER A 1 179 ? 9.895 9.972 -0.196 1.00 75.31 179 SER A CA 1
ATOM 1351 C C . SER A 1 179 ? 9.873 11.297 -0.939 1.00 75.31 179 SER A C 1
ATOM 1353 O O . SER A 1 179 ? 8.979 11.628 -1.716 1.00 75.31 179 SER A O 1
ATOM 1355 N N . ARG A 1 180 ? 10.924 12.089 -0.726 1.00 65.50 180 ARG A N 1
ATOM 1356 C CA . ARG A 1 180 ? 11.139 13.334 -1.478 1.00 65.50 180 ARG A CA 1
ATOM 1357 C C . ARG A 1 180 ? 11.383 13.089 -2.971 1.00 65.50 180 ARG A C 1
ATOM 1359 O O . ARG A 1 180 ? 11.318 14.041 -3.739 1.00 65.50 180 ARG A O 1
ATOM 1366 N N . ASN A 1 181 ? 11.715 11.850 -3.325 1.00 66.69 181 ASN A N 1
ATOM 1367 C CA . ASN A 1 181 ? 12.086 11.431 -4.664 1.00 66.69 181 ASN A CA 1
ATOM 1368 C C . ASN A 1 181 ? 10.880 10.935 -5.475 1.00 66.69 181 ASN A C 1
ATOM 1370 O O . ASN A 1 181 ? 11.038 10.679 -6.658 1.00 66.69 181 ASN A O 1
ATOM 1374 N N . SER A 1 182 ? 9.700 10.793 -4.869 1.00 68.62 182 SER A N 1
ATOM 1375 C CA . SER A 1 182 ? 8.468 10.372 -5.544 1.00 68.62 182 SER A CA 1
ATOM 1376 C C . SER A 1 182 ? 7.303 11.302 -5.180 1.00 68.62 182 SER A C 1
ATOM 1378 O O . SER A 1 182 ? 7.501 12.490 -4.890 1.00 68.62 182 SER A O 1
ATOM 1380 N N . PHE A 1 183 ? 6.078 10.771 -5.161 1.00 60.50 183 PHE A N 1
ATOM 1381 C CA . PHE A 1 183 ? 4.857 11.484 -4.794 1.00 60.50 183 PHE A CA 1
ATOM 1382 C C . PHE A 1 183 ? 4.918 12.193 -3.439 1.00 60.50 183 PHE A C 1
ATOM 1384 O O . PHE A 1 183 ? 4.181 13.158 -3.254 1.00 60.50 183 PHE A O 1
ATOM 1391 N N . GLY A 1 184 ? 5.816 11.830 -2.516 1.00 55.72 184 GLY A N 1
ATOM 1392 C CA . GLY A 1 184 ? 6.000 12.569 -1.263 1.00 55.72 184 GLY A CA 1
ATOM 1393 C C . GLY A 1 184 ? 6.396 14.043 -1.455 1.00 55.72 184 GLY A C 1
ATOM 1394 O O . GLY A 1 184 ? 6.294 14.835 -0.517 1.00 55.72 184 GLY A O 1
ATOM 1395 N N . ARG A 1 185 ? 6.823 14.477 -2.653 1.00 58.06 185 ARG A N 1
ATOM 1396 C CA . ARG A 1 185 ? 6.979 15.909 -2.976 1.00 58.06 185 ARG A CA 1
ATOM 1397 C C . ARG A 1 185 ? 5.649 16.643 -3.168 1.00 58.06 185 ARG A C 1
ATOM 1399 O O . ARG A 1 185 ? 5.545 17.789 -2.733 1.00 58.06 185 ARG A O 1
ATOM 1406 N N . GLU A 1 186 ? 4.662 16.006 -3.782 1.00 65.88 186 GLU A N 1
ATOM 1407 C CA . GLU A 1 186 ? 3.406 16.634 -4.224 1.00 65.88 186 GLU A CA 1
ATOM 1408 C C . GLU A 1 186 ? 2.214 16.272 -3.316 1.00 65.88 186 GLU A C 1
ATOM 1410 O O . GLU A 1 186 ? 1.307 17.076 -3.073 1.00 65.88 186 GLU A O 1
ATOM 1415 N N . PHE A 1 187 ? 2.250 15.074 -2.737 1.00 72.06 187 PHE A N 1
ATOM 1416 C CA . PHE A 1 187 ? 1.207 14.488 -1.901 1.00 72.06 187 PHE A CA 1
ATOM 1417 C C . PHE A 1 187 ? 1.797 13.805 -0.652 1.00 72.06 187 PHE A C 1
ATOM 1419 O O . PHE A 1 187 ? 1.522 12.629 -0.433 1.00 72.06 187 PHE A O 1
ATOM 1426 N N . PRO A 1 188 ? 2.600 14.498 0.186 1.00 82.38 188 PRO A N 1
ATOM 1427 C CA . PRO A 1 188 ? 3.116 13.878 1.399 1.00 82.38 188 PRO A CA 1
ATOM 1428 C C . PRO A 1 188 ? 2.007 13.568 2.396 1.00 82.38 188 PRO A C 1
ATOM 1430 O O . PRO A 1 188 ? 0.958 14.220 2.400 1.00 82.38 188 PRO A O 1
ATOM 1433 N N . GLY A 1 189 ? 2.310 12.643 3.301 1.00 87.75 189 GLY A N 1
ATOM 1434 C CA . GLY A 1 189 ? 1.442 12.287 4.414 1.00 87.75 189 GLY A CA 1
ATOM 1435 C C . GLY A 1 189 ? 1.084 10.813 4.433 1.00 87.75 189 GLY A C 1
ATOM 1436 O O . GLY A 1 189 ? 1.423 10.053 3.529 1.00 87.75 189 GLY A O 1
ATOM 1437 N N . TYR A 1 190 ? 0.352 10.423 5.469 1.00 91.69 190 TYR A N 1
ATOM 1438 C CA . TYR A 1 190 ? -0.255 9.097 5.519 1.00 91.69 190 TYR A CA 1
ATOM 1439 C C . TYR A 1 190 ? -1.625 9.102 4.847 1.00 91.69 190 TYR A C 1
ATOM 1441 O O . TYR A 1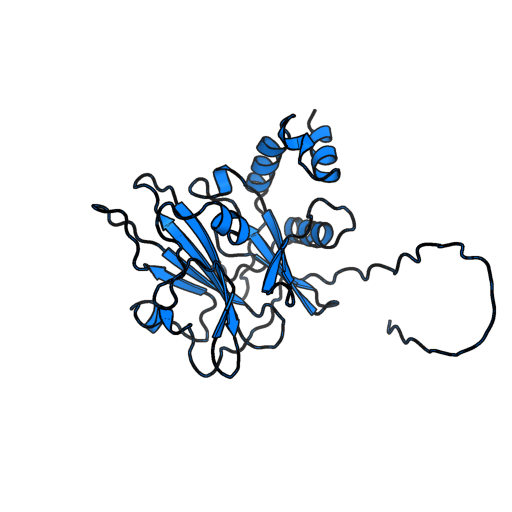 190 ? -2.372 10.081 4.950 1.00 91.69 190 TYR A O 1
ATOM 1449 N N . ARG A 1 191 ? -1.980 8.006 4.187 1.00 92.12 191 ARG A N 1
ATOM 1450 C CA . ARG A 1 191 ? -3.310 7.778 3.606 1.00 92.12 191 ARG A CA 1
ATOM 1451 C C . ARG A 1 191 ? -3.871 6.482 4.158 1.00 92.12 191 ARG A C 1
ATOM 1453 O O . ARG A 1 191 ? -3.121 5.529 4.334 1.00 92.12 191 ARG A O 1
ATOM 1460 N N . ILE A 1 192 ? -5.163 6.454 4.456 1.00 95.38 192 ILE A N 1
ATOM 1461 C CA . ILE A 1 192 ? -5.825 5.268 5.001 1.00 95.38 192 ILE A CA 1
ATOM 1462 C C . ILE A 1 192 ? -6.661 4.660 3.892 1.00 95.38 192 ILE A C 1
ATOM 1464 O O . ILE A 1 192 ? -7.472 5.355 3.291 1.00 95.38 192 ILE A O 1
ATOM 1468 N N . PHE A 1 193 ? -6.489 3.372 3.639 1.00 95.75 193 PHE A N 1
ATOM 1469 C CA . PHE A 1 193 ? -7.241 2.654 2.628 1.00 95.75 193 PHE A CA 1
ATOM 1470 C C . PHE A 1 193 ? -7.905 1.411 3.203 1.00 95.75 193 PHE A C 1
ATOM 1472 O O . PHE A 1 193 ? -7.403 0.777 4.131 1.00 95.75 193 PHE A O 1
ATOM 1479 N N . THR A 1 194 ? -9.005 1.016 2.577 1.00 95.31 194 THR A N 1
ATOM 1480 C CA . THR A 1 194 ? -9.609 -0.306 2.734 1.00 95.31 194 THR A CA 1
ATOM 1481 C C . THR A 1 194 ? -9.809 -0.948 1.366 1.00 95.31 194 THR A C 1
ATOM 1483 O O . THR A 1 194 ? -9.904 -0.253 0.354 1.00 95.31 194 THR A O 1
ATOM 1486 N N . TRP A 1 195 ? -9.844 -2.275 1.304 1.00 93.88 195 TRP A N 1
ATOM 1487 C CA . TRP A 1 195 ? -10.124 -2.974 0.057 1.00 93.88 195 TRP A CA 1
ATOM 1488 C C . TRP A 1 195 ? -11.609 -2.900 -0.293 1.00 93.88 195 TRP A C 1
ATOM 1490 O O . TRP A 1 195 ? -12.462 -3.342 0.473 1.00 93.88 195 TRP A O 1
ATOM 1500 N N . ASP A 1 196 ? -11.908 -2.374 -1.479 1.00 91.81 196 ASP A N 1
ATOM 1501 C CA . ASP A 1 196 ? -13.237 -2.429 -2.074 1.00 91.81 196 ASP A CA 1
ATOM 1502 C C . ASP A 1 196 ? -13.306 -3.635 -3.031 1.00 91.81 196 ASP A C 1
ATOM 1504 O O . ASP A 1 196 ? -12.734 -3.584 -4.128 1.00 91.81 196 ASP A O 1
ATOM 1508 N N . PRO A 1 197 ? -14.006 -4.726 -2.666 1.00 87.50 197 PRO A N 1
ATOM 1509 C CA . PRO A 1 197 ? -14.097 -5.917 -3.506 1.00 87.50 197 PRO A CA 1
ATOM 1510 C C . PRO A 1 197 ? -14.953 -5.706 -4.763 1.00 87.50 197 PRO A C 1
ATOM 1512 O O . PRO A 1 197 ? -14.803 -6.454 -5.731 1.00 87.50 197 PRO A O 1
ATOM 1515 N N . VAL A 1 198 ? -15.841 -4.706 -4.771 1.00 88.75 198 VAL A N 1
ATOM 1516 C CA . VAL A 1 198 ? -16.711 -4.392 -5.912 1.00 88.75 198 VAL A CA 1
ATOM 1517 C C . VAL A 1 198 ? -15.930 -3.581 -6.938 1.00 88.75 198 VAL A C 1
ATOM 1519 O O . VAL A 1 198 ? -15.866 -3.962 -8.108 1.00 88.75 198 VAL A O 1
ATOM 1522 N N . ALA A 1 199 ? -15.293 -2.494 -6.497 1.00 85.88 199 ALA A N 1
ATOM 1523 C CA . ALA A 1 199 ? -14.467 -1.654 -7.361 1.00 85.88 199 ALA A CA 1
ATOM 1524 C C . ALA A 1 199 ? -13.086 -2.262 -7.655 1.00 85.88 199 ALA A C 1
ATOM 1526 O O . ALA A 1 199 ? -12.397 -1.784 -8.558 1.00 85.88 199 ALA A O 1
ATOM 1527 N N . LYS A 1 200 ? -12.697 -3.315 -6.922 1.00 84.62 200 LYS A N 1
ATOM 1528 C CA . LYS A 1 200 ? -11.435 -4.054 -7.071 1.00 84.62 200 LYS A CA 1
ATOM 1529 C C . LYS A 1 200 ? -10.209 -3.151 -6.933 1.00 84.62 200 LYS A C 1
ATOM 1531 O O . LYS A 1 200 ? -9.290 -3.191 -7.753 1.00 84.62 200 LYS A O 1
ATOM 1536 N N . LYS A 1 201 ? -10.224 -2.298 -5.911 1.00 87.12 201 LYS A N 1
ATOM 1537 C CA . LYS A 1 201 ? -9.154 -1.339 -5.619 1.00 87.12 201 LYS A CA 1
ATOM 1538 C C . LYS A 1 201 ? -9.094 -1.023 -4.131 1.00 87.12 201 LYS A C 1
ATOM 1540 O O . LYS A 1 201 ? -10.064 -1.230 -3.406 1.00 87.12 201 LYS A O 1
ATOM 1545 N N . LEU A 1 202 ? -7.975 -0.451 -3.701 1.00 91.88 202 LEU A N 1
ATOM 1546 C CA . LEU A 1 202 ? -7.910 0.238 -2.420 1.00 91.88 202 LEU A CA 1
ATOM 1547 C C . LEU A 1 202 ? -8.705 1.550 -2.513 1.00 91.88 202 LEU A C 1
ATOM 1549 O O . LEU A 1 202 ? -8.456 2.387 -3.383 1.00 91.88 202 LEU A O 1
ATOM 1553 N N . ALA A 1 203 ? -9.704 1.690 -1.648 1.00 91.81 203 ALA A N 1
ATOM 1554 C CA . ALA A 1 203 ? -10.525 2.879 -1.496 1.00 91.81 203 ALA A CA 1
ATOM 1555 C C . ALA A 1 203 ? -10.001 3.706 -0.322 1.00 91.81 203 ALA A C 1
ATOM 1557 O O . ALA A 1 203 ? -9.855 3.189 0.786 1.00 91.81 203 ALA A O 1
ATOM 1558 N N . GLU A 1 204 ? -9.698 4.977 -0.578 1.00 92.12 204 GLU A N 1
ATOM 1559 C CA . GLU A 1 204 ? -9.216 5.898 0.448 1.00 92.12 204 GLU A CA 1
ATOM 1560 C C . GLU A 1 204 ? -10.344 6.269 1.418 1.00 92.12 204 GLU A C 1
ATOM 1562 O O . GLU A 1 204 ? -11.472 6.549 1.007 1.00 92.12 204 GLU A O 1
ATOM 1567 N N . LEU A 1 205 ? -10.02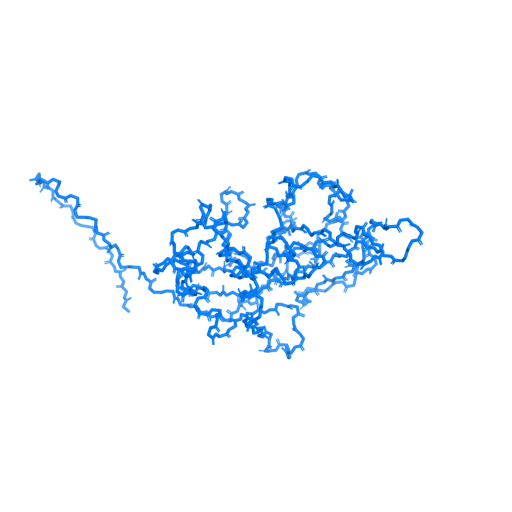4 6.282 2.708 1.00 92.94 205 LEU A N 1
ATOM 1568 C CA . LEU A 1 205 ? -10.881 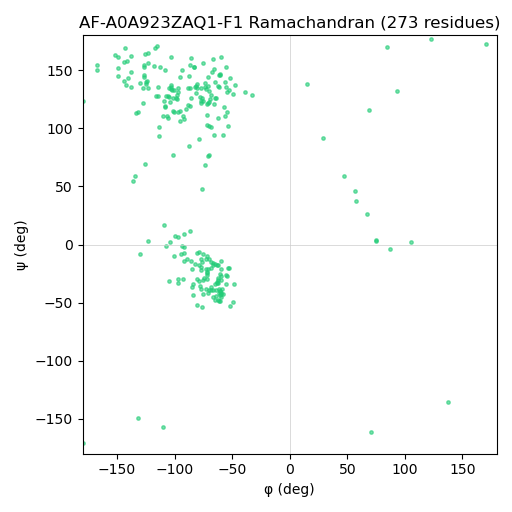6.748 3.786 1.00 92.94 205 LEU A CA 1
ATOM 1569 C C . LEU A 1 205 ? -10.410 8.132 4.236 1.00 92.94 205 LEU A C 1
ATOM 1571 O O . LEU A 1 205 ? -9.214 8.359 4.429 1.00 92.94 205 LEU A O 1
ATOM 1575 N N . ASP A 1 206 ? -11.353 9.048 4.463 1.00 89.00 206 ASP A N 1
ATOM 1576 C CA . ASP A 1 206 ? -11.025 10.384 4.962 1.00 89.00 206 ASP A CA 1
ATOM 1577 C C . ASP A 1 206 ? -10.509 10.303 6.409 1.00 89.00 206 ASP A C 1
ATOM 1579 O O . ASP A 1 206 ? -11.282 10.194 7.364 1.00 89.00 206 ASP A O 1
ATOM 1583 N N . LYS A 1 207 ? -9.182 10.378 6.572 1.00 90.62 207 LYS A N 1
ATOM 1584 C CA . LYS A 1 207 ? -8.512 10.370 7.882 1.00 90.62 207 LYS A CA 1
ATOM 1585 C C . LYS A 1 207 ? -8.795 11.610 8.727 1.00 90.62 207 LYS A C 1
ATOM 1587 O O . LYS A 1 207 ? -8.530 11.620 9.927 1.00 90.62 207 LYS A O 1
ATOM 1592 N N . TRP A 1 208 ? -9.305 12.673 8.111 1.00 85.81 208 TRP A N 1
ATOM 1593 C CA . TRP A 1 208 ? -9.628 13.910 8.806 1.00 85.81 208 TRP A CA 1
ATOM 1594 C C . TRP A 1 208 ? -11.057 13.906 9.341 1.00 85.81 208 TRP A C 1
ATOM 1596 O O . TRP A 1 208 ? -11.375 14.746 10.183 1.00 85.81 208 TRP A O 1
ATOM 1606 N N . HIS A 1 209 ? -11.902 12.957 8.919 1.00 83.50 209 HIS A N 1
ATOM 1607 C CA . HIS A 1 209 ? -13.267 12.842 9.412 1.00 83.50 209 HIS A CA 1
ATOM 1608 C C . HIS A 1 209 ? -13.329 12.328 10.858 1.00 83.50 209 HIS A C 1
ATOM 1610 O O . HIS A 1 209 ? -13.164 11.138 11.121 1.00 83.50 209 HIS A O 1
ATOM 1616 N N . ALA A 1 210 ? -13.567 13.230 11.815 1.00 74.06 210 ALA A N 1
ATOM 1617 C CA . ALA A 1 210 ? -13.712 12.895 13.228 1.00 74.06 210 ALA A CA 1
ATOM 1618 C C . ALA A 1 210 ? -14.956 12.023 13.455 1.00 74.06 210 ALA A C 1
ATOM 1620 O O . ALA A 1 210 ? -16.055 12.399 13.052 1.00 74.06 210 ALA A O 1
ATOM 1621 N N . GLY A 1 211 ? -14.770 10.872 14.104 1.00 78.00 211 GLY A N 1
ATOM 1622 C CA . GLY A 1 211 ? -15.817 9.854 14.263 1.00 78.00 211 GLY A CA 1
ATOM 1623 C C . GLY A 1 211 ? -16.101 9.044 12.992 1.00 78.00 211 GLY A C 1
ATOM 1624 O O . GLY A 1 211 ? -17.008 8.219 12.987 1.00 78.00 211 GLY A O 1
ATOM 1625 N N . GLY A 1 212 ? -15.348 9.281 11.913 1.00 87.81 212 GLY A N 1
ATOM 1626 C CA . GLY A 1 212 ? -15.325 8.418 10.741 1.00 87.81 212 GLY A CA 1
ATOM 1627 C C . GLY A 1 212 ? -14.316 7.286 10.895 1.00 87.81 212 GLY A C 1
ATOM 1628 O O . GLY A 1 212 ? -13.292 7.442 11.557 1.00 87.81 212 GLY A O 1
ATOM 1629 N N . GLU A 1 213 ? -14.566 6.184 10.188 1.00 92.75 213 GLU A N 1
ATOM 1630 C CA . GLU A 1 213 ? -13.696 4.999 10.145 1.00 92.75 213 GLU A CA 1
ATOM 1631 C C . GLU A 1 213 ? -12.227 5.368 9.864 1.00 92.75 213 GLU A C 1
ATOM 1633 O O . GLU A 1 213 ? -11.333 4.992 10.618 1.00 92.75 213 GLU A O 1
ATOM 1638 N N . GLY A 1 214 ? -11.970 6.190 8.839 1.00 94.12 214 GLY A N 1
ATOM 1639 C CA . GLY A 1 214 ? -10.615 6.642 8.504 1.00 94.12 214 GLY A CA 1
ATOM 1640 C C . GLY A 1 214 ? -9.938 7.442 9.621 1.00 94.12 214 GLY A C 1
ATOM 1641 O O . GLY A 1 214 ? -8.741 7.276 9.855 1.00 94.12 214 GLY A O 1
ATOM 1642 N N . GLY A 1 215 ? -10.690 8.288 10.330 1.00 92.19 215 GLY A N 1
ATOM 1643 C CA . GLY A 1 215 ? -10.178 9.087 11.442 1.00 92.19 215 GLY A CA 1
ATOM 1644 C C . GLY A 1 215 ? -9.840 8.249 12.674 1.00 92.19 215 GLY A C 1
ATOM 1645 O O . GLY A 1 215 ? -8.815 8.491 13.311 1.00 92.19 215 GLY A O 1
ATOM 1646 N N . GLU A 1 216 ? -10.652 7.238 12.986 1.00 94.31 216 GLU A N 1
ATOM 1647 C CA . GLU A 1 216 ? -10.381 6.298 14.081 1.00 94.31 216 GLU A CA 1
ATOM 1648 C C . GLU A 1 216 ? -9.147 5.431 13.797 1.00 94.31 216 GLU A C 1
ATOM 1650 O O . GLU A 1 216 ? -8.263 5.316 14.651 1.00 94.31 216 GLU A O 1
ATOM 1655 N N . VAL A 1 217 ? -9.031 4.895 12.576 1.00 96.38 217 VAL A N 1
ATOM 1656 C CA . VAL A 1 217 ? -7.851 4.130 12.135 1.00 96.38 217 VAL A CA 1
ATOM 1657 C C . VAL A 1 217 ? -6.588 4.982 12.202 1.00 96.38 217 VAL A C 1
ATOM 1659 O O . VAL A 1 217 ? -5.561 4.543 12.721 1.00 96.38 217 VAL A O 1
ATOM 1662 N N . TYR A 1 218 ? -6.664 6.222 11.721 1.00 94.88 218 TYR A N 1
ATOM 1663 C CA . TYR A 1 218 ? -5.543 7.149 11.771 1.00 94.88 218 TYR A CA 1
ATOM 1664 C C . TYR A 1 218 ? -5.146 7.511 13.208 1.00 94.88 218 TYR A C 1
ATOM 1666 O O . TYR A 1 218 ? -3.962 7.479 13.535 1.00 94.88 218 TYR A O 1
ATOM 1674 N N . ALA A 1 219 ? -6.107 7.796 14.092 1.00 93.62 219 ALA A N 1
ATOM 1675 C CA . ALA A 1 219 ? -5.825 8.091 15.496 1.00 93.62 219 ALA A CA 1
ATOM 1676 C C . ALA A 1 219 ? -5.124 6.918 16.202 1.00 93.62 219 ALA A C 1
ATOM 1678 O O . ALA A 1 219 ? -4.159 7.134 16.938 1.00 93.62 219 ALA A O 1
ATOM 1679 N N . TYR A 1 220 ? -5.558 5.682 15.933 1.00 95.25 220 TYR A N 1
ATOM 1680 C CA . TYR A 1 220 ? -4.883 4.487 16.436 1.00 95.25 220 TYR A CA 1
ATOM 1681 C C . TYR A 1 220 ? -3.455 4.381 15.895 1.00 95.25 220 TYR A C 1
ATOM 1683 O O . TYR A 1 220 ? -2.520 4.176 16.668 1.00 95.25 220 TYR A O 1
ATOM 1691 N N . PHE A 1 221 ? -3.270 4.557 14.584 1.00 95.75 221 PHE A N 1
ATOM 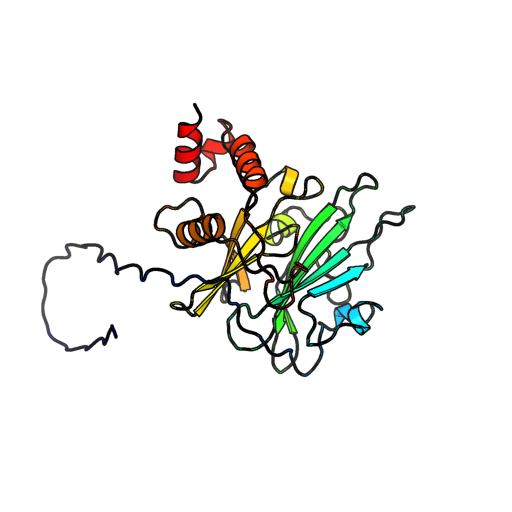1692 C CA . PHE A 1 221 ? -1.951 4.501 13.954 1.00 95.75 221 PHE A CA 1
ATOM 1693 C C . PHE A 1 221 ? -0.980 5.532 14.545 1.00 95.75 221 PHE A C 1
ATOM 1695 O O . PHE A 1 221 ? 0.163 5.198 14.844 1.00 95.75 221 PHE A O 1
ATOM 1702 N N . VAL A 1 222 ? -1.439 6.762 14.793 1.00 93.69 222 VAL A N 1
ATOM 1703 C CA . VAL A 1 222 ? -0.634 7.806 15.449 1.00 93.69 222 VAL A CA 1
ATOM 1704 C C . VAL A 1 222 ? -0.193 7.382 16.853 1.00 93.69 222 VAL A C 1
ATOM 1706 O O . VAL A 1 222 ? 0.941 7.649 17.244 1.00 93.69 222 VAL A O 1
ATOM 1709 N N . ALA A 1 223 ? -1.071 6.731 17.618 1.00 93.56 223 ALA A N 1
ATOM 1710 C CA . ALA A 1 223 ? -0.795 6.341 19.000 1.00 93.56 223 ALA A CA 1
ATOM 1711 C C . ALA A 1 223 ? 0.040 5.055 19.130 1.00 93.56 223 ALA A C 1
ATOM 1713 O O . ALA A 1 223 ? 0.755 4.889 20.120 1.00 93.56 223 ALA A O 1
ATOM 1714 N N . HIS A 1 224 ? -0.065 4.134 18.169 1.00 93.50 224 HIS A N 1
ATOM 1715 C CA . HIS A 1 224 ? 0.425 2.758 18.323 1.00 93.50 224 HIS A CA 1
ATOM 1716 C C . HIS A 1 224 ? 1.317 2.256 17.180 1.00 93.50 224 HIS A C 1
ATOM 1718 O O . HIS A 1 224 ? 1.895 1.167 17.295 1.00 93.50 224 HIS A O 1
ATOM 1724 N N . GLY A 1 225 ? 1.430 3.021 16.094 1.00 93.12 225 GLY A N 1
ATOM 1725 C CA . GLY A 1 225 ? 2.041 2.578 14.846 1.00 93.12 225 GLY A CA 1
ATOM 1726 C C . GLY A 1 225 ? 1.178 1.549 14.112 1.00 93.12 225 GLY A C 1
ATOM 1727 O O . GLY A 1 225 ? -0.019 1.404 14.367 1.00 93.12 225 GLY A O 1
ATOM 1728 N N . GLY A 1 226 ? 1.795 0.812 13.191 1.00 93.12 226 GLY A N 1
ATOM 1729 C CA . GLY A 1 226 ? 1.145 -0.233 12.394 1.00 93.12 226 GLY A CA 1
ATOM 1730 C C . GLY A 1 226 ? 2.064 -1.425 12.153 1.00 93.12 226 GLY A C 1
ATOM 1731 O O . GLY A 1 226 ? 3.258 -1.354 12.433 1.00 93.12 226 GLY A O 1
ATOM 1732 N N . PHE A 1 227 ? 1.525 -2.528 11.639 1.00 92.12 227 PHE A N 1
ATOM 1733 C CA . PHE A 1 227 ? 2.351 -3.651 11.195 1.00 92.12 227 PHE A CA 1
ATOM 1734 C C . PHE A 1 227 ? 2.977 -3.334 9.837 1.00 92.12 227 PHE A C 1
ATOM 1736 O O . PHE A 1 227 ? 2.253 -3.057 8.890 1.00 92.12 227 PHE A O 1
ATOM 1743 N N . ALA A 1 228 ? 4.298 -3.382 9.727 1.00 89.69 228 ALA A N 1
ATOM 1744 C CA . ALA A 1 228 ? 5.045 -3.070 8.514 1.00 89.69 228 ALA A CA 1
ATOM 1745 C C . ALA A 1 228 ? 5.723 -4.350 7.990 1.00 89.69 228 ALA A C 1
ATOM 1747 O O . ALA A 1 228 ? 6.752 -4.757 8.536 1.00 89.69 228 ALA A O 1
ATOM 1748 N N . PRO A 1 229 ? 5.171 -5.028 6.961 1.00 83.62 229 PRO A N 1
ATOM 1749 C CA . PRO A 1 229 ? 5.679 -6.321 6.489 1.00 83.62 229 PRO A CA 1
ATOM 1750 C C . PRO A 1 229 ? 7.166 -6.312 6.102 1.00 83.62 229 PRO A C 1
ATOM 1752 O O . PRO A 1 229 ? 7.822 -7.356 6.161 1.00 83.62 229 PRO A O 1
ATOM 1755 N N . ASP A 1 230 ? 7.674 -5.146 5.707 1.00 74.69 230 ASP A N 1
ATOM 1756 C CA . ASP A 1 230 ? 9.014 -4.882 5.193 1.00 74.69 230 ASP A CA 1
ATOM 1757 C C . ASP A 1 230 ? 10.046 -4.474 6.248 1.00 74.69 230 ASP A C 1
ATOM 1759 O O . ASP A 1 230 ? 11.247 -4.530 5.966 1.00 74.69 230 ASP A O 1
ATOM 1763 N N . ARG A 1 231 ? 9.626 -4.111 7.467 1.00 70.56 231 ARG A N 1
ATOM 1764 C CA . ARG A 1 231 ? 10.554 -3.702 8.526 1.00 70.56 231 ARG A CA 1
ATOM 1765 C C . ARG A 1 231 ? 11.176 -4.906 9.231 1.00 70.56 231 ARG A C 1
ATOM 1767 O O . ARG A 1 231 ? 10.531 -5.911 9.520 1.00 70.56 231 ARG A O 1
ATOM 1774 N N . THR A 1 232 ? 12.483 -4.798 9.464 1.00 52.56 232 THR A N 1
ATOM 1775 C CA . THR A 1 232 ? 13.363 -5.888 9.914 1.00 52.56 232 THR A CA 1
ATOM 1776 C C . THR A 1 232 ? 13.612 -5.917 11.423 1.00 52.56 232 THR A C 1
ATOM 1778 O O . THR A 1 232 ? 14.450 -6.701 11.867 1.00 52.56 232 THR A O 1
ATOM 1781 N N . THR A 1 233 ? 12.949 -5.076 12.218 1.00 43.72 233 THR A N 1
ATOM 1782 C CA . THR A 1 233 ? 12.909 -5.268 13.676 1.00 43.72 233 THR A CA 1
ATOM 1783 C C . THR A 1 233 ? 12.133 -6.551 13.919 1.00 43.72 233 THR A C 1
ATOM 1785 O O . THR A 1 233 ? 11.054 -6.665 13.362 1.00 43.72 233 THR A O 1
ATOM 1788 N N . ASP A 1 234 ? 12.770 -7.526 14.576 1.00 48.75 234 ASP A N 1
ATOM 1789 C CA . ASP A 1 234 ? 12.362 -8.914 14.853 1.00 48.75 234 ASP A CA 1
ATOM 1790 C C . ASP A 1 234 ? 11.180 -9.518 14.069 1.00 48.75 234 ASP A C 1
ATOM 1792 O O . ASP A 1 234 ? 10.105 -8.952 13.922 1.00 48.75 234 ASP A O 1
ATOM 1796 N N . LYS A 1 235 ? 11.303 -10.778 13.632 1.00 51.62 235 LYS A N 1
ATOM 1797 C CA . LYS A 1 235 ? 10.203 -11.469 12.919 1.00 51.62 235 LYS A CA 1
ATOM 1798 C C . LYS A 1 235 ? 8.863 -11.453 13.682 1.00 51.62 235 LYS A C 1
ATOM 1800 O O . LYS A 1 235 ? 7.831 -11.590 13.025 1.00 51.62 235 LYS A O 1
ATOM 1805 N N . ASP A 1 236 ? 8.915 -11.233 14.997 1.00 49.97 236 ASP A N 1
ATOM 1806 C CA . ASP A 1 236 ? 7.787 -11.143 15.921 1.00 49.97 236 ASP A CA 1
ATOM 1807 C C . ASP A 1 236 ? 7.376 -9.691 16.287 1.00 49.97 236 ASP A C 1
ATOM 1809 O O . ASP A 1 236 ? 6.306 -9.505 16.863 1.00 49.97 236 ASP A O 1
ATOM 1813 N N . ASP A 1 237 ? 8.157 -8.662 15.919 1.00 53.41 237 ASP A N 1
ATOM 1814 C CA . ASP A 1 237 ? 7.869 -7.232 16.155 1.00 53.41 237 ASP A CA 1
ATOM 1815 C C . ASP A 1 237 ? 8.124 -6.366 14.909 1.00 53.41 237 ASP A C 1
ATOM 1817 O O . ASP A 1 237 ? 8.887 -5.393 14.894 1.00 53.41 237 ASP A O 1
ATOM 1821 N N . ARG A 1 238 ? 7.413 -6.704 13.832 1.00 62.19 238 ARG A N 1
ATOM 1822 C CA . ARG A 1 238 ? 7.330 -5.863 12.632 1.00 62.19 238 ARG A CA 1
ATOM 1823 C C . ARG A 1 238 ? 6.403 -4.668 12.833 1.00 62.19 238 ARG A C 1
ATOM 1825 O O . ARG A 1 238 ? 5.516 -4.409 12.022 1.00 62.19 238 ARG A O 1
ATOM 1832 N N . SER A 1 239 ? 6.569 -3.960 13.941 1.00 66.88 239 SER A N 1
ATOM 1833 C CA . SER A 1 239 ? 5.913 -2.684 14.175 1.00 66.88 239 SER A CA 1
ATOM 1834 C C . SER A 1 239 ? 6.684 -1.586 13.448 1.00 66.88 239 SER A C 1
ATOM 1836 O O . SER A 1 239 ? 7.909 -1.511 13.505 1.00 66.88 239 SER A O 1
ATOM 1838 N N . GLY A 1 240 ? 5.969 -0.714 12.756 1.00 76.12 240 GLY A N 1
ATOM 1839 C CA . GLY A 1 240 ? 6.509 0.537 12.266 1.00 76.12 240 GLY A CA 1
ATOM 1840 C C . GLY A 1 240 ? 5.817 1.707 12.952 1.00 76.12 240 GLY A C 1
ATOM 1841 O O . GLY A 1 240 ? 4.589 1.729 13.068 1.00 76.12 240 GLY A O 1
ATOM 1842 N N . ASP A 1 241 ? 6.614 2.681 13.376 1.00 85.12 241 ASP A N 1
ATOM 1843 C CA . ASP A 1 241 ? 6.118 3.856 14.082 1.00 85.12 241 ASP A CA 1
ATOM 1844 C C . ASP A 1 241 ? 5.599 4.932 13.127 1.00 85.12 241 ASP A C 1
ATOM 1846 O O . ASP A 1 241 ? 6.056 5.067 11.985 1.00 85.12 241 ASP A O 1
ATOM 1850 N N . PHE A 1 242 ? 4.662 5.725 13.645 1.00 89.19 242 PHE A N 1
ATOM 1851 C CA . PHE A 1 242 ? 4.223 6.972 13.040 1.00 89.19 242 PHE A CA 1
ATOM 1852 C C . PHE A 1 242 ? 5.335 8.025 13.140 1.00 89.19 242 PHE A C 1
ATOM 1854 O O . PHE A 1 242 ? 5.774 8.383 14.233 1.00 89.19 242 PHE A O 1
ATOM 1861 N N . ASP A 1 243 ? 5.756 8.566 11.998 1.00 89.75 243 ASP A N 1
ATOM 1862 C CA . ASP A 1 243 ? 6.654 9.721 11.949 1.00 89.75 243 ASP A CA 1
ATOM 1863 C C . ASP A 1 243 ? 5.858 11.041 11.854 1.00 89.75 243 ASP A C 1
ATOM 1865 O O . ASP A 1 243 ? 5.289 11.351 10.797 1.00 89.75 243 ASP A O 1
ATOM 1869 N N . PRO A 1 244 ? 5.853 11.876 12.911 1.00 89.69 244 PRO A N 1
ATOM 1870 C CA . PRO A 1 244 ? 5.164 13.161 12.896 1.00 89.69 244 PRO A CA 1
ATOM 1871 C C . PRO A 1 244 ? 5.783 14.182 11.927 1.00 89.69 244 PRO A C 1
ATOM 1873 O O . PRO A 1 244 ? 5.131 15.176 11.604 1.00 89.69 244 PRO A O 1
ATOM 1876 N N . ALA A 1 245 ? 7.028 14.010 11.471 1.00 88.06 245 ALA A N 1
ATOM 1877 C CA . ALA A 1 245 ? 7.653 14.908 10.501 1.00 88.06 245 ALA A CA 1
ATOM 1878 C C . ALA A 1 245 ? 6.979 14.833 9.126 1.00 88.06 245 ALA A C 1
ATOM 1880 O O . ALA A 1 245 ? 6.766 15.878 8.502 1.00 88.06 245 ALA A O 1
ATOM 1881 N N . ILE A 1 246 ? 6.587 13.629 8.699 1.00 86.62 246 ILE A N 1
ATOM 1882 C CA . ILE A 1 246 ? 5.856 13.393 7.447 1.00 86.62 246 ILE A CA 1
ATOM 1883 C C . ILE A 1 246 ? 4.517 14.137 7.484 1.00 86.62 246 ILE A C 1
ATOM 1885 O O . ILE A 1 246 ? 4.206 14.923 6.588 1.00 86.62 246 ILE A O 1
ATOM 1889 N N . GLU A 1 247 ? 3.772 13.989 8.577 1.00 87.19 247 GLU A N 1
ATOM 1890 C CA . GLU A 1 247 ? 2.470 14.639 8.727 1.00 87.19 247 GLU A CA 1
ATOM 1891 C C . GLU A 1 247 ? 2.580 16.167 8.849 1.00 87.19 247 GLU A C 1
ATOM 1893 O O . GLU A 1 247 ? 1.794 16.922 8.271 1.00 87.19 247 GLU A O 1
ATOM 1898 N N . ARG A 1 248 ? 3.592 16.669 9.572 1.00 85.75 248 ARG A N 1
ATOM 1899 C CA . ARG A 1 248 ? 3.848 18.116 9.647 1.00 85.75 248 ARG A CA 1
ATOM 1900 C C . ARG A 1 248 ? 4.100 18.713 8.267 1.00 85.75 248 ARG A C 1
ATOM 1902 O O . ARG A 1 248 ? 3.641 19.829 8.014 1.00 85.75 248 ARG A O 1
ATOM 1909 N N . ARG A 1 249 ? 4.810 17.990 7.398 1.00 84.75 249 ARG A N 1
ATOM 1910 C CA . ARG A 1 249 ? 5.072 18.408 6.020 1.00 84.75 249 ARG A CA 1
ATOM 1911 C C . ARG A 1 249 ? 3.779 18.469 5.213 1.00 84.75 249 ARG A C 1
ATOM 1913 O O . ARG A 1 249 ? 3.534 19.501 4.592 1.00 84.75 249 ARG A O 1
ATOM 1920 N N . GLU A 1 250 ? 2.930 17.443 5.280 1.00 85.25 250 GLU A N 1
ATOM 1921 C CA . GLU A 1 250 ? 1.603 17.469 4.646 1.00 85.25 250 GLU A CA 1
ATOM 1922 C C . GLU A 1 250 ? 0.815 18.716 5.045 1.00 85.25 250 GLU A C 1
ATOM 1924 O O . GLU A 1 250 ? 0.396 19.495 4.186 1.00 85.25 250 GLU A O 1
ATOM 1929 N N . LEU A 1 251 ? 0.687 18.950 6.352 1.00 83.81 251 LEU A N 1
ATOM 1930 C CA . LEU A 1 251 ? -0.035 20.105 6.874 1.00 83.81 251 LEU A CA 1
ATOM 1931 C C . LEU A 1 251 ? 0.591 21.427 6.410 1.00 83.81 251 LEU A C 1
ATOM 1933 O O . LEU A 1 251 ? -0.138 22.347 6.060 1.00 83.81 251 LEU A O 1
ATOM 1937 N N . SER A 1 252 ? 1.922 21.547 6.362 1.00 81.50 252 SER A N 1
ATOM 1938 C CA . SER A 1 252 ? 2.565 22.782 5.880 1.00 81.50 252 SER A CA 1
ATOM 1939 C C . SER A 1 252 ? 2.246 23.108 4.417 1.00 81.50 252 SER A C 1
ATOM 1941 O O . SER A 1 252 ? 2.128 24.281 4.075 1.00 81.50 252 SER A O 1
ATOM 1943 N N . LEU A 1 253 ? 2.062 22.093 3.566 1.00 77.12 253 LEU A N 1
ATOM 1944 C CA . LEU A 1 253 ? 1.756 22.285 2.147 1.00 77.12 253 LEU A CA 1
ATOM 1945 C C . LEU A 1 253 ? 0.256 22.504 1.913 1.00 77.12 253 LEU A C 1
ATOM 1947 O O . LEU A 1 253 ? -0.144 23.389 1.153 1.00 77.12 253 LEU A O 1
ATOM 1951 N N . ARG A 1 254 ? -0.585 21.707 2.582 1.00 75.25 254 ARG A N 1
ATOM 1952 C CA . ARG A 1 254 ? -2.043 21.679 2.374 1.00 75.25 254 ARG A CA 1
ATOM 1953 C C . ARG A 1 254 ? -2.794 22.771 3.130 1.00 75.25 254 ARG A C 1
ATOM 1955 O O . ARG A 1 254 ? -3.927 23.075 2.777 1.00 75.25 254 ARG A O 1
ATOM 1962 N N . CYS A 1 255 ? -2.171 23.395 4.127 1.00 75.94 255 CYS A N 1
ATOM 1963 C CA . CYS A 1 255 ? -2.762 24.522 4.844 1.00 75.94 255 CYS A CA 1
ATOM 1964 C C . CYS A 1 255 ? -2.497 25.890 4.194 1.00 75.94 255 CYS A C 1
ATOM 1966 O O . CYS A 1 255 ? -2.808 26.910 4.811 1.00 75.94 255 CYS A O 1
ATOM 1968 N N . SER A 1 256 ? -1.979 25.935 2.962 1.00 69.38 256 SER A N 1
ATOM 1969 C CA . SER A 1 256 ? -1.98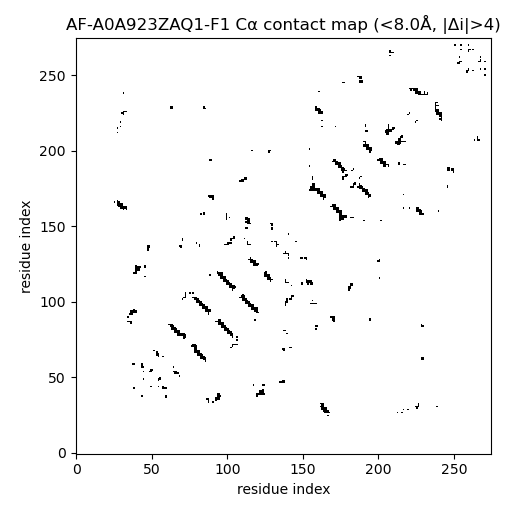7 27.152 2.137 1.00 69.38 256 SER A CA 1
ATOM 1970 C C . SER A 1 256 ? -3.423 27.550 1.750 1.00 69.38 256 SER A C 1
ATOM 1972 O O . SER A 1 256 ? -4.309 26.699 1.662 1.00 69.38 256 SER A O 1
ATOM 1974 N N . GLU A 1 257 ? -3.684 28.845 1.536 1.00 58.97 257 GLU A N 1
ATOM 1975 C CA . GLU A 1 257 ? -5.049 29.364 1.293 1.00 58.97 257 GLU A CA 1
ATOM 1976 C C . GLU A 1 257 ? -5.735 28.753 0.060 1.00 58.97 257 GLU A C 1
ATOM 1978 O O . GLU A 1 257 ? -6.956 28.602 0.036 1.00 58.97 257 GLU A O 1
ATOM 1983 N N . GLU A 1 258 ? -4.961 28.370 -0.953 1.00 57.28 258 GLU A N 1
ATOM 1984 C CA . GLU A 1 258 ? -5.464 27.726 -2.170 1.00 57.28 258 GLU A CA 1
ATOM 1985 C C . GLU A 1 258 ? -5.801 26.248 -1.939 1.00 57.28 258 GLU A C 1
ATOM 1987 O O . GLU A 1 258 ? -6.834 25.771 -2.407 1.00 57.28 258 GLU A O 1
ATOM 1992 N N . ALA A 1 259 ? -4.993 25.534 -1.150 1.00 58.25 259 ALA A N 1
ATOM 1993 C CA . ALA A 1 259 ? -5.215 24.124 -0.845 1.00 58.25 259 ALA A CA 1
ATOM 1994 C C . ALA A 1 259 ? -6.373 23.896 0.147 1.00 58.25 259 ALA A C 1
ATOM 1996 O O . ALA A 1 259 ? -7.066 22.884 0.049 1.00 58.25 259 ALA A O 1
ATOM 1997 N N . GLN A 1 260 ? -6.656 24.857 1.036 1.00 59.78 260 GLN A N 1
ATOM 1998 C CA . GLN A 1 260 ? -7.801 24.788 1.955 1.00 59.78 260 GLN A CA 1
ATOM 1999 C C . GLN A 1 260 ? -9.157 24.751 1.230 1.00 59.78 260 GLN A C 1
ATOM 2001 O O . GLN A 1 260 ? -10.097 24.146 1.737 1.00 59.78 260 GLN A O 1
ATOM 2006 N N . LYS A 1 261 ? -9.268 25.350 0.035 1.00 55.69 261 LYS A N 1
ATOM 2007 C CA . LYS A 1 261 ? -10.520 25.381 -0.748 1.00 55.69 261 LYS A CA 1
ATOM 2008 C C . LYS A 1 261 ? -10.884 24.032 -1.382 1.00 55.69 261 LYS A C 1
ATOM 2010 O O . LYS A 1 261 ? -12.045 23.829 -1.717 1.00 55.69 261 LYS A O 1
ATOM 2015 N N . ALA A 1 262 ? -9.912 23.132 -1.545 1.00 52.91 262 ALA A N 1
ATOM 2016 C CA . ALA A 1 262 ? -10.094 21.791 -2.112 1.00 52.91 262 ALA A CA 1
ATOM 2017 C C . ALA A 1 262 ? -9.999 20.667 -1.059 1.00 52.91 262 ALA A C 1
ATOM 2019 O O . ALA A 1 262 ? -10.114 19.490 -1.394 1.00 52.91 262 ALA A O 1
ATOM 2020 N N . ALA A 1 263 ? -9.753 21.020 0.204 1.00 59.94 263 ALA A N 1
ATOM 2021 C CA . ALA A 1 263 ? -9.564 20.090 1.309 1.00 59.94 263 ALA A CA 1
ATOM 2022 C C . ALA A 1 263 ? -10.896 19.668 1.952 1.00 59.94 263 ALA A C 1
ATOM 2024 O O . ALA A 1 263 ? -11.900 20.376 1.856 1.00 59.94 263 ALA A O 1
ATOM 2025 N N . SER A 1 264 ? -10.899 18.541 2.677 1.00 62.03 264 SER A N 1
ATOM 2026 C CA . SER A 1 264 ? -12.046 18.195 3.521 1.00 62.03 264 SER A CA 1
ATOM 2027 C C . SER A 1 264 ? -12.265 19.282 4.596 1.00 62.03 264 SER A C 1
ATOM 2029 O O . SER A 1 264 ? -11.290 19.872 5.083 1.00 62.03 264 SER A O 1
ATOM 2031 N N . PRO A 1 265 ? -13.516 19.567 5.016 1.00 62.88 265 PRO A N 1
ATOM 2032 C CA . PRO A 1 265 ? -13.816 20.612 6.008 1.00 62.88 265 PRO A CA 1
ATOM 2033 C C . PRO A 1 265 ? -13.041 20.470 7.329 1.00 62.88 265 PRO A C 1
ATOM 2035 O O . PRO A 1 265 ? -12.765 21.448 8.030 1.00 62.88 265 PRO A O 1
ATOM 2038 N N . LEU A 1 266 ? -12.657 19.243 7.676 1.00 65.69 266 LEU A N 1
ATOM 2039 C CA . LEU A 1 266 ? -11.926 18.947 8.902 1.00 65.69 266 LEU A CA 1
ATOM 2040 C C . LEU A 1 266 ? -10.417 19.152 8.752 1.00 65.69 266 LEU A C 1
ATOM 2042 O O . LEU A 1 266 ? -9.791 19.657 9.686 1.00 65.69 266 LEU A O 1
ATOM 2046 N N . LEU A 1 267 ? -9.845 18.891 7.572 1.00 71.00 267 LEU A N 1
ATOM 2047 C CA . LEU A 1 267 ? -8.491 19.345 7.254 1.00 71.00 267 LEU A CA 1
ATOM 2048 C C . LEU A 1 267 ? -8.417 20.882 7.284 1.00 71.00 267 LEU A C 1
ATOM 2050 O O . LEU A 1 267 ? -7.504 21.435 7.893 1.00 71.00 267 LEU A O 1
ATOM 2054 N N . ALA A 1 268 ? -9.421 21.580 6.741 1.00 68.38 268 ALA A N 1
ATOM 2055 C CA . ALA A 1 268 ? -9.496 23.042 6.818 1.00 68.38 268 ALA A CA 1
ATOM 2056 C C . ALA A 1 268 ? -9.546 23.546 8.277 1.00 68.38 268 ALA A C 1
ATOM 2058 O O . ALA A 1 268 ? -8.803 24.456 8.645 1.00 68.38 268 ALA A O 1
ATOM 2059 N N . THR A 1 269 ? -10.333 22.891 9.141 1.00 64.44 269 THR A N 1
ATOM 2060 C CA . THR A 1 269 ? -10.383 23.200 10.583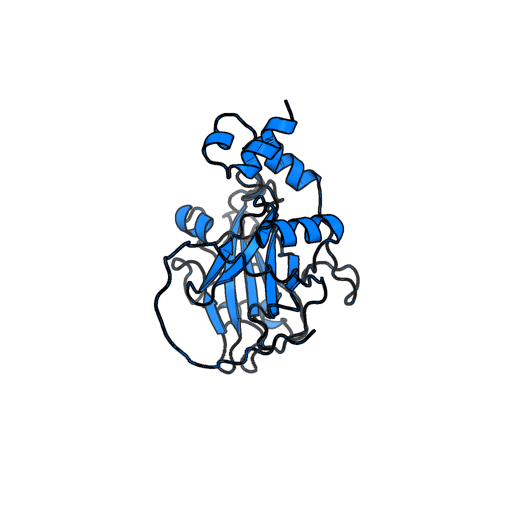 1.00 64.44 269 THR A CA 1
ATOM 2061 C C . THR A 1 269 ? -9.017 22.998 11.252 1.00 64.44 269 THR A C 1
ATOM 2063 O O . THR A 1 269 ? -8.568 23.849 12.018 1.00 64.44 269 THR A O 1
ATOM 2066 N N . ARG A 1 270 ? -8.301 21.910 10.933 1.00 70.12 270 ARG A N 1
ATOM 2067 C CA . ARG A 1 270 ? -6.934 21.659 11.434 1.00 70.12 270 ARG A CA 1
ATOM 2068 C C . ARG A 1 270 ? -5.932 22.717 10.969 1.00 70.12 270 ARG A C 1
ATOM 2070 O O . ARG A 1 270 ? -5.018 23.053 11.719 1.00 70.12 270 ARG A O 1
ATOM 2077 N N . CYS A 1 271 ? -6.114 23.260 9.770 1.00 72.88 271 CYS A N 1
ATOM 2078 C CA . CYS A 1 271 ? -5.281 24.329 9.230 1.00 72.88 271 CYS A CA 1
ATOM 2079 C C . CYS A 1 271 ? -5.508 25.688 9.908 1.00 72.88 271 CYS A C 1
ATOM 2081 O O . CYS A 1 271 ? -4.567 26.473 10.020 1.00 72.88 271 CYS A O 1
ATOM 2083 N N . MET A 1 272 ? -6.719 25.955 10.406 1.00 60.25 272 MET A N 1
ATOM 2084 C CA . MET A 1 272 ? -7.055 27.203 11.104 1.00 60.25 272 MET A CA 1
ATOM 2085 C C . MET A 1 272 ? -6.430 27.318 12.500 1.00 60.25 272 MET A C 1
ATOM 2087 O O . MET A 1 272 ? -6.162 28.425 12.948 1.00 60.25 272 MET A O 1
ATOM 2091 N N . VAL A 1 273 ? -6.127 26.198 13.165 1.00 54.97 273 VAL A N 1
ATOM 2092 C CA . VAL A 1 273 ? -5.505 26.181 14.509 1.00 54.97 273 VAL A CA 1
ATOM 2093 C C . VAL A 1 273 ? -4.026 26.620 14.484 1.00 54.97 273 VAL A C 1
ATOM 2095 O O . VAL A 1 273 ? -3.427 26.839 15.532 1.00 54.97 273 VAL A O 1
ATOM 2098 N N . LYS A 1 274 ? -3.415 26.761 13.298 1.00 45.62 274 LYS A N 1
ATOM 2099 C CA . LYS A 1 274 ? -2.014 27.191 13.122 1.00 45.62 274 LYS A CA 1
ATOM 2100 C C . LYS A 1 274 ? -1.833 28.678 12.764 1.00 45.62 274 LYS A C 1
ATOM 2102 O O . LYS A 1 274 ? -0.707 29.055 12.440 1.00 45.62 274 LYS A O 1
ATOM 2107 N N . ARG A 1 275 ? -2.891 29.496 12.782 1.00 41.75 275 ARG A N 1
ATOM 2108 C CA . ARG A 1 275 ? -2.787 30.959 12.631 1.00 41.75 275 ARG A CA 1
ATOM 2109 C C . ARG A 1 275 ? -2.833 31.660 13.979 1.00 41.75 275 ARG A C 1
ATOM 2111 O O . ARG A 1 275 ? -3.650 31.235 14.821 1.00 41.75 275 ARG A O 1
#

Solvent-accessible surface area (backbone atoms only — not comparable to full-atom values): 15796 Å² total; per-residue (Å²): 135,84,91,76,89,82,89,79,91,79,90,84,91,75,83,86,74,80,68,79,76,76,67,79,76,75,77,80,45,73,38,58,75,69,77,85,53,43,57,27,83,73,47,75,64,59,75,43,44,63,82,38,78,56,55,70,66,59,50,76,84,51,41,49,50,64,44,74,55,86,54,61,42,86,98,58,94,51,47,17,35,37,39,31,37,53,41,40,65,77,68,78,49,36,26,21,34,49,29,34,22,39,38,52,73,46,97,89,57,35,28,49,42,28,30,36,39,31,46,41,34,84,91,32,67,48,80,38,59,58,82,78,38,53,83,79,45,60,74,49,70,58,83,95,51,57,67,72,51,32,71,76,28,43,65,34,74,52,80,47,29,32,35,24,26,71,72,80,63,42,40,35,43,33,16,34,19,70,46,73,41,33,60,21,64,84,57,33,23,77,43,38,25,35,71,35,82,85,82,56,43,76,42,78,36,60,50,55,38,83,94,32,74,26,17,52,54,44,54,47,28,66,76,72,24,26,22,19,58,75,50,82,52,53,102,90,48,29,66,37,77,62,62,66,66,40,46,53,50,26,49,66,63,45,51,36,82,75,41,37,76,78,43,56,75,49,49,35,53,61,41,56,73,76,112

Secondary structure (DSSP, 8-state):
-------------------------PPP-EES-PPP-B--SS-SS-GGGTTSTTGGG--TT-SEEEEEEEEE-TTSS-EEEEEEEEE-SSSSSBPEEEEEEEEE--TTS-EEEEEEEEEEETTEEEEEE-TTS-TTS-S---TT--HHHHHHH---SSPPEEEEETTTTEEEEEEEE--TTTGGGTS-EEEEEEEETTTTEEEEE-TT-TTSHHHHHHHHHHHH-EE-TT--S-TT--EE---HHHHHHHHHHHTSHHHHTTS-HHHHHHHHTT-

Mean predicted aligned error: 9.96 Å

Foldseek 3Di:
DDDDDDDDDDDDDDDPPPPPPPPPPPQFPKDQDADAAFEAPPANDAPLCPPDPQRVVDDRPQQKGKDFWDADDPPDPDGWIKIWGWHQQQLPRYIKTWIKIWGDQDPVQATEIFIKIWDGDNVGTDIDADPCADPNTPPDNYHPPDPPRSVVGCQADDFWFWMAGPVVRGIKTKHALCDCRYCLVVAFDIWIWHQDPVVRGTDTDPCLDDVGPNVSNVVCCQVFNGQGSPDDPDPVDSGDHDDVVRVVSNLVVCLPPVNLVVDDVSSVVVSVVVD

Radius of gyration: 21.1 Å; Cα contacts (8 Å, |Δi|>4): 538; chains: 1; bounding box: 74×55×45 Å

pLDDT: mean 79.61, std 17.12, range [29.53, 97.06]

Sequence (275 aa):
MKCTINNSTQGLLALLFVCAVSAPACALELSKQVPACVMPRTSVLPANYHQYAWAKKARATDPVVSGKADVRIDGSSLFEWQHAAKVDLNLDGLCDWIVTSNIPLSSGGDTDSINTVYLGQRAGWTRFGATGIRANQADGLGRGQSDAQQSQFAWFDEGPYLLRDATAQKLYVIGNFSSRNSFGREFPGYRIFTWDPVAKKLAELDKWHAGGEGGEVYAYFVAHGGFAPDRTTDKDDRSGDFDPAIERRELSLRCSEEAQKAASPLLATRCMVKR